Protein AF-A0AAV1SI35-F1 (afdb_monomer)

Organism: NCBI:txid77055

Radius of gyration: 28.52 Å; Cα contacts (8 Å, |Δi|>4): 70; chains: 1; bounding box: 76×46×74 Å

Mean predicted aligned error: 16.21 Å

Sequence (240 aa):
MEIGKISWDVDEATEKIMEVLDTSGDGKIDEKEFAKGIVTWLTNTSENGTPRSQDDIYRRTWEEADKLLKDDKRNLVDKSSWAWFKAVMSMVLGVIMLSVLAEPLIHSVQNFSKEARIPSFFVSFVLVPLATNARAATSAITTACRKKSRTTSLTFSEIYGGVFMNNVLGFSVLLFLIYARGLTWEFSAEVLVVLIACAIMCLAVSFRSSFPLWTSFMAYLLYPLSLFLVYIFNDVLNYV

Solvent-accessible surface area (backbone atoms only — not comparable to full-atom values): 13771 Å² total; per-residue (Å²): 138,82,78,80,77,80,72,75,55,63,66,64,54,50,52,54,51,45,66,66,31,27,82,87,70,78,88,56,69,50,75,65,37,46,52,49,37,53,49,52,51,52,51,61,52,46,79,77,42,69,86,74,49,70,67,59,55,50,51,49,54,50,52,56,47,51,50,50,54,47,54,62,42,59,79,67,55,66,91,43,73,64,53,54,52,52,50,52,53,52,49,54,51,50,50,53,50,48,63,69,45,46,62,61,48,54,52,50,48,52,52,48,20,62,75,70,71,42,62,55,64,53,46,60,68,48,52,46,54,48,64,73,41,43,63,60,50,52,51,45,51,59,56,47,71,68,72,45,73,74,55,41,56,50,48,49,51,52,52,53,49,50,54,49,51,51,52,52,52,51,51,52,53,49,52,50,48,32,64,77,69,69,54,86,83,64,56,56,51,57,52,49,46,51,49,51,53,51,50,54,52,49,53,58,47,73,80,41,98,69,86,59,76,68,58,53,55,56,56,60,51,48,53,62,49,41,55,51,47,43,51,47,41,55,74,74,63,69,56,90

Structure (mmCIF, N/CA/C/O backbone):
data_AF-A0AAV1SI35-F1
#
_entry.id   AF-A0AAV1SI35-F1
#
loop_
_atom_site.group_PDB
_atom_site.id
_atom_site.type_symbol
_atom_site.label_atom_id
_atom_site.label_alt_id
_atom_site.label_comp_id
_atom_site.label_asym_id
_atom_site.label_entity_id
_atom_site.label_seq_id
_atom_site.pdbx_PDB_ins_code
_atom_site.Cartn_x
_atom_site.Cartn_y
_atom_site.Cartn_z
_atom_site.occupancy
_atom_site.B_iso_or_equiv
_atom_site.auth_seq_id
_atom_site.auth_comp_id
_atom_site.auth_asym_id
_atom_site.auth_atom_id
_atom_site.pdbx_PDB_model_num
ATOM 1 N N . MET A 1 1 ? 1.655 -13.831 -37.500 1.00 32.81 1 MET A N 1
ATOM 2 C CA . MET A 1 1 ? 2.458 -13.018 -36.562 1.00 32.81 1 MET A CA 1
ATOM 3 C C . MET A 1 1 ? 3.906 -13.406 -36.798 1.00 32.81 1 MET A C 1
ATOM 5 O O . MET A 1 1 ? 4.403 -14.328 -36.168 1.00 32.81 1 MET A O 1
ATOM 9 N N . GLU A 1 2 ? 4.522 -12.814 -37.819 1.00 29.67 2 GLU A N 1
ATOM 10 C CA . GLU A 1 2 ? 5.907 -13.109 -38.184 1.00 29.67 2 GLU A CA 1
ATOM 11 C C . GLU A 1 2 ? 6.821 -12.231 -37.340 1.00 29.67 2 GLU A C 1
ATOM 13 O O . GLU A 1 2 ? 6.776 -11.003 -37.396 1.00 29.67 2 GLU A O 1
ATOM 18 N N . ILE A 1 3 ? 7.597 -12.884 -36.483 1.00 36.94 3 ILE A N 1
ATOM 19 C CA . ILE A 1 3 ? 8.654 -12.251 -35.712 1.00 36.94 3 ILE A CA 1
ATOM 20 C C . ILE A 1 3 ? 9.741 -11.917 -36.731 1.00 36.94 3 ILE A C 1
ATOM 22 O O . ILE A 1 3 ? 10.333 -12.826 -37.313 1.00 36.94 3 ILE A O 1
ATOM 26 N N . GLY A 1 4 ? 9.937 -10.623 -36.993 1.00 36.59 4 GLY A N 1
ATOM 27 C CA . GLY A 1 4 ? 10.932 -10.127 -37.936 1.00 36.59 4 GLY A CA 1
ATOM 28 C C . GLY A 1 4 ? 12.296 -10.742 -37.647 1.00 36.59 4 GLY A C 1
ATOM 29 O O . GLY A 1 4 ? 12.910 -10.460 -36.617 1.00 36.59 4 GLY A O 1
ATOM 30 N N . LYS A 1 5 ? 12.756 -11.603 -38.559 1.00 37.47 5 LYS A N 1
ATOM 31 C CA . LYS A 1 5 ? 14.155 -12.005 -38.638 1.00 37.47 5 LYS A CA 1
ATOM 32 C C . LYS A 1 5 ? 14.947 -10.741 -38.945 1.00 37.47 5 LYS A C 1
ATOM 34 O O . LYS A 1 5 ? 14.938 -10.270 -40.076 1.00 37.47 5 LYS A O 1
ATOM 39 N N . ILE A 1 6 ? 15.608 -10.188 -37.936 1.00 44.50 6 ILE A N 1
ATOM 40 C CA . ILE A 1 6 ? 16.723 -9.272 -38.156 1.00 44.50 6 ILE A CA 1
ATOM 41 C C . ILE A 1 6 ? 17.837 -10.168 -38.701 1.00 44.50 6 ILE A C 1
ATOM 43 O O . ILE A 1 6 ? 18.551 -10.815 -37.934 1.00 44.50 6 ILE A O 1
ATOM 47 N N . SER A 1 7 ? 17.891 -10.327 -40.022 1.00 43.34 7 SER A N 1
ATOM 48 C CA . SER A 1 7 ? 19.055 -10.898 -40.684 1.00 43.34 7 SER A CA 1
ATOM 49 C C . SER A 1 7 ? 20.174 -9.886 -40.501 1.00 43.34 7 SER A C 1
ATOM 51 O O . SER A 1 7 ? 20.208 -8.874 -41.194 1.00 43.34 7 SER A O 1
ATOM 53 N N . TRP A 1 8 ? 21.032 -10.109 -39.507 1.00 51.81 8 TRP A N 1
ATOM 54 C CA . TRP A 1 8 ? 22.352 -9.498 -39.528 1.00 51.81 8 TRP A CA 1
ATOM 55 C C . TRP A 1 8 ? 22.983 -9.933 -40.840 1.00 51.81 8 TRP A C 1
ATOM 57 O O . TRP A 1 8 ? 23.129 -11.136 -41.068 1.00 51.81 8 TRP A O 1
ATOM 67 N N . ASP A 1 9 ? 23.222 -8.971 -41.723 1.00 70.12 9 ASP A N 1
ATOM 68 C CA . ASP A 1 9 ? 23.902 -9.238 -42.972 1.00 70.12 9 ASP A CA 1
ATOM 69 C C . ASP A 1 9 ? 25.323 -9.667 -42.607 1.00 70.12 9 ASP A C 1
ATOM 71 O O . ASP A 1 9 ? 26.117 -8.892 -42.065 1.00 70.12 9 ASP A O 1
ATOM 75 N N . VAL A 1 10 ? 25.576 -10.967 -42.753 1.00 68.25 10 VAL A N 1
ATOM 76 C CA . VAL A 1 10 ? 26.852 -11.577 -42.381 1.00 68.25 10 VAL A CA 1
ATOM 77 C C . VAL A 1 10 ? 27.958 -10.952 -43.217 1.00 68.25 10 VAL A C 1
ATOM 79 O O . VAL A 1 10 ? 29.046 -10.754 -42.685 1.00 68.25 10 VAL A O 1
ATOM 82 N N . ASP A 1 11 ? 27.641 -10.551 -44.450 1.00 72.94 11 ASP A N 1
ATOM 83 C CA . ASP A 1 11 ? 28.577 -9.935 -45.377 1.00 72.94 11 ASP A CA 1
ATOM 84 C C . ASP A 1 11 ? 28.970 -8.527 -44.892 1.00 72.94 11 ASP A C 1
ATOM 86 O O . ASP A 1 11 ? 30.161 -8.230 -44.787 1.00 72.94 11 ASP A O 1
ATOM 90 N N . GLU A 1 12 ? 28.005 -7.713 -44.439 1.00 72.88 12 GLU A N 1
ATOM 91 C CA . GLU A 1 12 ? 28.267 -6.387 -43.841 1.00 72.88 12 GLU A CA 1
ATOM 92 C C . GLU A 1 12 ? 29.086 -6.495 -42.541 1.00 72.88 12 GLU A C 1
ATOM 94 O O . GLU A 1 12 ? 29.964 -5.675 -42.255 1.00 72.88 12 GLU A O 1
ATOM 99 N N . ALA A 1 13 ? 28.808 -7.518 -41.728 1.00 70.19 13 ALA A N 1
ATOM 100 C CA . ALA A 1 13 ? 29.548 -7.761 -40.496 1.00 70.19 13 ALA A CA 1
ATOM 101 C C . ALA A 1 13 ? 30.988 -8.204 -40.783 1.00 70.19 13 ALA A C 1
ATOM 103 O O . ALA A 1 13 ? 31.914 -7.733 -40.119 1.00 70.19 13 ALA A O 1
ATOM 104 N N . THR A 1 14 ? 31.193 -9.075 -41.774 1.00 74.19 14 THR A N 1
ATOM 105 C CA . THR A 1 14 ? 32.535 -9.485 -42.193 1.00 74.19 14 THR A CA 1
ATOM 106 C C . THR A 1 14 ? 33.317 -8.338 -42.810 1.00 74.19 14 THR A C 1
ATOM 108 O O . THR A 1 14 ? 34.493 -8.207 -42.491 1.00 74.19 14 THR A O 1
ATOM 111 N N . GLU A 1 15 ? 32.681 -7.468 -43.596 1.00 75.75 15 GLU A N 1
ATOM 112 C CA . GLU A 1 15 ? 33.333 -6.307 -44.209 1.00 75.75 15 GLU A CA 1
ATOM 113 C C . GLU A 1 15 ? 33.835 -5.327 -43.144 1.00 75.75 15 GLU A C 1
ATOM 115 O O . GLU A 1 15 ? 35.006 -4.956 -43.150 1.00 75.75 15 GLU A O 1
ATOM 120 N N . LYS A 1 16 ? 33.008 -5.008 -42.140 1.00 73.56 16 LYS A N 1
ATOM 121 C CA . LYS A 1 16 ? 33.418 -4.140 -41.021 1.00 73.56 16 LYS A CA 1
ATOM 122 C C . LYS A 1 16 ? 34.511 -4.747 -40.152 1.00 73.56 16 LYS A C 1
ATOM 124 O O . LYS A 1 16 ? 35.369 -4.029 -39.649 1.00 73.56 16 LYS A O 1
ATOM 129 N N . ILE A 1 17 ? 34.468 -6.058 -39.919 1.00 75.56 17 ILE A N 1
ATOM 130 C CA . ILE A 1 17 ? 35.508 -6.743 -39.141 1.00 75.56 17 ILE A CA 1
ATOM 131 C C . ILE A 1 17 ? 36.825 -6.749 -39.922 1.00 75.56 17 ILE A C 1
ATOM 133 O O . ILE A 1 17 ? 37.878 -6.527 -39.328 1.00 75.56 17 ILE A O 1
ATOM 137 N N . MET A 1 18 ? 36.760 -6.964 -41.236 1.00 77.19 18 MET A N 1
ATOM 138 C CA . MET A 1 18 ? 37.919 -6.927 -42.121 1.00 77.19 18 MET A CA 1
ATOM 139 C C . MET A 1 18 ? 38.528 -5.523 -42.157 1.00 77.19 18 MET A C 1
ATOM 141 O O . MET A 1 18 ? 39.714 -5.393 -41.898 1.00 77.19 18 MET A O 1
ATOM 145 N N . GLU A 1 19 ? 37.721 -4.474 -42.331 1.00 76.12 19 GLU A N 1
ATOM 146 C CA . GLU A 1 19 ? 38.176 -3.074 -42.343 1.00 76.12 19 GLU A CA 1
ATOM 147 C C . GLU A 1 19 ? 38.889 -2.658 -41.042 1.00 76.12 19 GLU A C 1
ATOM 149 O O . GLU A 1 19 ? 39.819 -1.854 -41.058 1.00 76.12 19 GLU A O 1
ATOM 154 N N . VAL A 1 20 ? 38.468 -3.205 -39.897 1.00 69.56 20 VAL A N 1
ATOM 155 C CA . VAL A 1 20 ? 39.033 -2.853 -38.585 1.00 69.56 20 VAL A CA 1
ATOM 156 C C . VAL A 1 20 ? 40.291 -3.659 -38.244 1.00 69.56 20 VAL A C 1
ATOM 158 O O . VAL A 1 20 ? 41.156 -3.156 -37.525 1.00 69.56 20 VAL A O 1
ATOM 161 N N . LEU A 1 21 ? 40.389 -4.910 -38.701 1.00 75.94 21 LEU A N 1
ATOM 162 C CA . LEU A 1 21 ? 41.491 -5.810 -38.347 1.00 75.94 21 LEU A CA 1
ATOM 163 C C . LEU A 1 21 ? 42.612 -5.827 -39.394 1.00 75.94 21 LEU A C 1
ATOM 165 O O . LEU A 1 21 ? 43.773 -5.927 -39.004 1.00 75.94 21 LEU A O 1
ATOM 169 N N . ASP A 1 22 ? 42.289 -5.685 -40.679 1.00 79.38 22 ASP A N 1
ATOM 170 C CA . ASP A 1 22 ? 43.256 -5.635 -41.780 1.00 79.38 22 ASP A CA 1
ATOM 171 C C . ASP A 1 22 ? 43.828 -4.214 -41.913 1.00 79.38 22 ASP A C 1
ATOM 173 O O . ASP A 1 22 ? 43.364 -3.372 -42.681 1.00 79.38 22 ASP A O 1
ATOM 177 N N . THR A 1 23 ? 44.833 -3.917 -41.087 1.00 73.06 23 THR A N 1
ATOM 178 C CA . THR A 1 23 ? 45.495 -2.603 -41.087 1.00 73.06 23 THR A CA 1
ATOM 179 C C . THR A 1 23 ? 46.483 -2.466 -42.250 1.00 73.06 23 THR A C 1
ATOM 181 O O . THR A 1 23 ? 46.824 -1.344 -42.634 1.00 73.06 23 THR A O 1
ATOM 184 N N . SER A 1 24 ? 46.982 -3.581 -42.789 1.00 75.75 24 SER A N 1
ATOM 185 C CA . SER A 1 24 ? 47.906 -3.600 -43.924 1.00 75.75 24 SER A CA 1
ATOM 186 C C . SER A 1 24 ? 47.207 -3.458 -45.281 1.00 75.75 24 SER A C 1
ATOM 188 O O . SER A 1 24 ? 47.846 -3.013 -46.239 1.00 75.75 24 SER A O 1
ATOM 190 N N . GLY A 1 25 ? 45.904 -3.747 -45.346 1.00 75.25 25 GLY A N 1
ATOM 191 C CA . GLY A 1 25 ? 45.072 -3.663 -46.543 1.00 75.25 25 GLY A CA 1
ATOM 192 C C . GLY A 1 25 ? 45.359 -4.780 -47.546 1.00 75.25 25 GLY A C 1
ATOM 193 O O . GLY A 1 25 ? 45.192 -4.573 -48.751 1.00 75.25 25 GLY A O 1
ATOM 194 N N . ASP A 1 26 ? 45.856 -5.928 -47.079 1.00 79.69 26 ASP A N 1
ATOM 195 C CA . ASP A 1 26 ? 46.258 -7.054 -47.927 1.00 79.69 26 ASP A CA 1
ATOM 196 C C . ASP A 1 26 ? 45.139 -8.096 -48.141 1.00 79.69 26 ASP A C 1
ATOM 198 O O . ASP A 1 26 ? 45.315 -9.080 -48.873 1.00 79.69 26 ASP A O 1
ATOM 202 N N . GLY A 1 27 ? 43.961 -7.848 -47.563 1.00 75.44 27 GLY A N 1
ATOM 203 C CA . GLY A 1 27 ? 42.781 -8.701 -47.632 1.00 75.44 27 GLY A CA 1
ATOM 204 C C . GLY A 1 27 ? 42.886 -9.948 -46.755 1.00 75.44 27 GLY A C 1
ATOM 205 O O . GLY A 1 27 ? 42.115 -10.895 -46.947 1.00 75.44 27 GLY A O 1
ATOM 206 N N . LYS A 1 28 ? 43.854 -10.003 -45.836 1.00 80.25 28 LYS A N 1
ATOM 207 C CA . LYS A 1 28 ? 44.057 -11.079 -44.865 1.00 80.25 28 LYS A CA 1
ATOM 208 C C . LYS A 1 28 ? 44.273 -10.470 -43.482 1.00 80.25 28 LYS A C 1
ATOM 210 O O . LYS A 1 28 ? 44.519 -9.289 -43.328 1.00 80.25 28 LYS A O 1
ATOM 215 N N . ILE A 1 29 ? 44.099 -11.295 -42.452 1.00 82.44 29 ILE A N 1
ATOM 216 C CA . ILE A 1 29 ? 44.368 -10.888 -41.071 1.00 82.44 29 ILE A CA 1
ATOM 217 C C . ILE A 1 29 ? 45.516 -11.756 -40.585 1.00 82.44 29 ILE A C 1
ATOM 219 O O . ILE A 1 29 ? 45.348 -12.969 -40.409 1.00 82.44 29 ILE A O 1
ATOM 223 N N . ASP A 1 30 ? 46.684 -11.153 -40.390 1.00 84.44 30 ASP A N 1
ATOM 224 C CA . ASP A 1 30 ? 47.825 -11.852 -39.813 1.00 84.44 30 ASP A CA 1
ATOM 225 C C . ASP A 1 30 ? 47.726 -11.949 -38.275 1.00 84.44 30 ASP A C 1
ATOM 227 O O . ASP A 1 30 ? 46.937 -11.270 -37.617 1.00 84.44 30 ASP A O 1
ATOM 231 N N . GLU A 1 31 ? 48.514 -12.836 -37.664 1.00 80.75 31 GLU A N 1
ATOM 232 C CA . GLU A 1 31 ? 48.476 -13.064 -36.210 1.00 80.75 31 GLU A CA 1
ATOM 233 C C . GLU A 1 31 ? 48.801 -11.796 -35.396 1.00 80.75 31 GLU A C 1
ATOM 235 O O . GLU A 1 31 ? 48.248 -11.577 -34.315 1.00 80.75 31 GLU A O 1
ATOM 240 N N . LYS A 1 32 ? 49.677 -10.931 -35.916 1.00 81.50 32 LYS A N 1
ATOM 241 C CA . LYS A 1 32 ? 50.077 -9.676 -35.273 1.00 81.50 32 LYS A CA 1
ATOM 242 C C . LYS A 1 32 ? 48.995 -8.615 -35.426 1.00 81.50 32 LYS A C 1
ATOM 244 O O . LYS A 1 32 ? 48.743 -7.892 -34.464 1.00 81.50 32 LYS A O 1
ATOM 249 N N . GLU A 1 33 ? 48.353 -8.528 -36.584 1.00 80.56 33 GLU A N 1
ATOM 250 C CA . GLU A 1 33 ? 47.191 -7.674 -36.835 1.00 80.56 33 GLU A CA 1
ATOM 251 C C . GLU A 1 33 ? 46.009 -8.075 -35.961 1.00 80.56 33 GLU A C 1
ATOM 253 O O . GLU A 1 33 ? 45.426 -7.223 -35.293 1.00 80.56 33 GLU A O 1
ATOM 258 N N . PHE A 1 34 ? 45.728 -9.374 -35.853 1.00 81.75 34 PHE A N 1
ATOM 259 C CA . PHE A 1 34 ? 44.694 -9.896 -34.968 1.00 81.75 34 PHE A CA 1
ATOM 260 C C . PHE A 1 34 ? 44.977 -9.554 -33.500 1.00 81.75 34 PHE A C 1
ATOM 262 O O . PHE A 1 34 ? 44.122 -8.994 -32.810 1.00 81.75 34 PHE A O 1
ATOM 269 N N . ALA A 1 35 ? 46.190 -9.841 -33.016 1.00 80.31 35 ALA A N 1
ATOM 270 C CA . ALA A 1 35 ? 46.576 -9.554 -31.637 1.00 80.31 35 ALA A CA 1
ATOM 271 C C . ALA A 1 35 ? 46.517 -8.050 -31.335 1.00 80.31 35 ALA A C 1
ATOM 273 O O . ALA A 1 35 ? 45.983 -7.641 -30.303 1.00 80.31 35 ALA A O 1
ATOM 274 N N . LYS A 1 36 ? 47.014 -7.214 -32.251 1.00 81.06 36 LYS A N 1
ATOM 275 C CA . LYS A 1 36 ? 46.976 -5.755 -32.128 1.00 81.06 36 LYS A CA 1
ATOM 276 C C . LYS A 1 36 ? 45.543 -5.227 -32.159 1.00 81.06 36 LYS A C 1
ATOM 278 O O . LYS A 1 36 ? 45.197 -4.408 -31.315 1.00 81.06 36 LYS A O 1
ATOM 283 N N . GLY A 1 37 ? 44.709 -5.734 -33.063 1.00 76.81 37 GLY A N 1
ATOM 284 C CA . GLY A 1 37 ? 43.302 -5.371 -33.195 1.00 76.81 37 GLY A CA 1
ATOM 285 C C . GLY A 1 37 ? 42.512 -5.671 -31.926 1.00 76.81 37 GLY A C 1
ATOM 286 O O . GLY A 1 37 ? 41.846 -4.782 -31.401 1.00 76.81 37 GLY A O 1
ATOM 287 N N . ILE A 1 38 ? 42.660 -6.873 -31.358 1.00 78.12 38 ILE A N 1
ATOM 288 C CA . ILE A 1 38 ? 42.012 -7.253 -30.091 1.00 78.12 38 ILE A CA 1
ATOM 289 C C . ILE A 1 38 ? 42.518 -6.403 -28.920 1.00 78.12 38 ILE A C 1
ATOM 291 O O . ILE A 1 38 ? 41.712 -5.966 -28.098 1.00 78.12 38 ILE A O 1
ATOM 295 N N . VAL A 1 39 ? 43.824 -6.126 -28.843 1.00 78.75 39 VAL A N 1
ATOM 296 C CA . VAL A 1 39 ? 44.390 -5.259 -27.797 1.00 78.75 39 VAL A CA 1
ATOM 297 C C . VAL A 1 39 ? 43.830 -3.841 -27.910 1.00 78.75 39 VAL A C 1
ATOM 299 O O . VAL A 1 39 ? 43.334 -3.314 -26.920 1.00 78.75 39 VAL A O 1
ATOM 302 N N . THR A 1 40 ? 43.809 -3.248 -29.104 1.00 73.62 40 THR A N 1
ATOM 303 C CA . THR A 1 40 ? 43.216 -1.923 -29.343 1.00 73.62 40 THR A CA 1
ATOM 304 C C . THR A 1 40 ? 41.724 -1.900 -29.012 1.00 73.62 40 THR A C 1
ATOM 306 O O . THR A 1 40 ? 41.247 -0.947 -28.398 1.00 73.62 40 THR A O 1
ATOM 309 N N . TRP A 1 41 ? 40.980 -2.959 -29.337 1.00 72.44 41 TRP A N 1
ATOM 310 C CA . TRP A 1 41 ? 39.564 -3.067 -28.987 1.00 72.44 41 TRP A CA 1
ATOM 311 C C . TRP A 1 41 ? 39.340 -3.148 -27.475 1.00 72.44 41 TRP A C 1
ATOM 313 O O . TRP A 1 41 ? 38.481 -2.446 -26.941 1.00 72.44 41 TRP A O 1
ATOM 323 N N . LEU A 1 42 ? 40.136 -3.949 -26.764 1.00 68.94 42 LEU A N 1
ATOM 324 C CA . LEU A 1 42 ? 40.071 -4.067 -25.307 1.00 68.94 42 LEU A CA 1
ATOM 325 C C . LEU A 1 42 ? 40.463 -2.758 -24.613 1.00 68.94 42 LEU A C 1
ATOM 327 O O . LEU A 1 42 ? 39.787 -2.354 -23.668 1.00 68.94 42 LEU A O 1
ATOM 331 N N . THR A 1 43 ? 41.490 -2.057 -25.096 1.00 68.62 43 THR A N 1
ATOM 332 C CA . THR A 1 43 ? 41.916 -0.763 -24.542 1.00 68.62 43 THR A CA 1
ATOM 333 C C . THR A 1 43 ? 40.871 0.327 -24.785 1.00 68.62 43 THR A C 1
ATOM 335 O O . THR A 1 43 ? 40.490 1.010 -23.837 1.00 68.62 43 THR A O 1
ATOM 338 N N . ASN A 1 44 ? 40.298 0.416 -25.991 1.00 63.03 44 ASN A N 1
ATOM 339 C CA . ASN A 1 44 ? 39.222 1.368 -26.304 1.00 63.03 44 ASN A CA 1
ATOM 340 C C . ASN A 1 44 ? 37.921 1.068 -25.534 1.00 63.03 44 ASN A C 1
ATOM 342 O O . ASN A 1 44 ? 37.136 1.970 -25.234 1.00 63.03 44 ASN A O 1
ATOM 346 N N . THR A 1 45 ? 37.689 -0.199 -25.181 1.00 53.09 45 THR A N 1
ATOM 347 C CA . THR A 1 45 ? 36.565 -0.602 -24.321 1.00 53.09 45 THR A CA 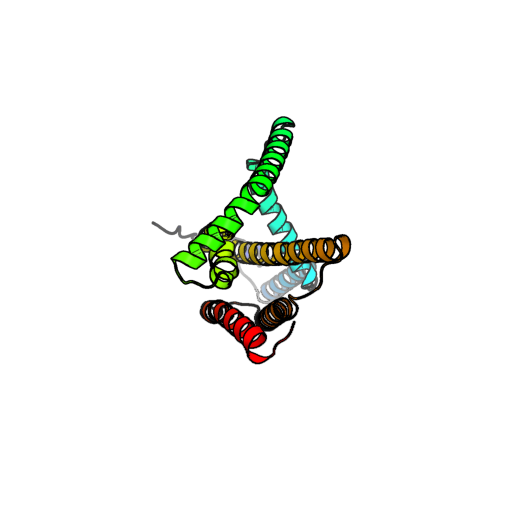1
ATOM 348 C C . THR A 1 45 ? 36.847 -0.281 -22.848 1.00 53.09 45 THR A C 1
ATOM 350 O O . THR A 1 45 ? 35.932 0.091 -22.113 1.00 53.09 45 THR A O 1
ATOM 353 N N . SER A 1 46 ? 38.113 -0.357 -22.423 1.00 50.16 46 SER A N 1
ATOM 354 C CA . SER A 1 46 ? 38.554 -0.046 -21.059 1.00 50.16 46 SER A CA 1
ATOM 355 C C . SER A 1 46 ? 38.624 1.459 -20.773 1.00 50.16 46 SER A C 1
ATOM 357 O O . SER A 1 46 ? 38.295 1.862 -19.660 1.00 50.16 46 SER A O 1
ATOM 359 N N . GLU A 1 47 ? 38.972 2.313 -21.742 1.00 48.03 47 GLU A N 1
ATOM 360 C CA . GLU A 1 47 ? 38.943 3.780 -21.567 1.00 48.03 47 GLU A CA 1
ATOM 361 C C . GLU A 1 47 ? 37.513 4.342 -21.449 1.00 48.03 47 GLU A C 1
ATOM 363 O O . GLU A 1 47 ? 37.309 5.405 -20.866 1.00 48.03 47 GLU A O 1
ATOM 368 N N . ASN A 1 48 ? 36.497 3.585 -21.883 1.00 46.97 48 ASN A N 1
ATOM 369 C CA . ASN A 1 48 ? 35.074 3.892 -21.665 1.00 46.97 48 ASN A CA 1
ATOM 370 C C . ASN A 1 48 ? 34.440 3.132 -20.480 1.00 46.97 48 ASN A C 1
ATOM 372 O O . ASN A 1 48 ? 33.217 3.182 -20.267 1.00 46.97 48 ASN A O 1
ATOM 376 N N . GLY A 1 49 ? 35.258 2.433 -19.694 1.00 44.88 49 GLY A N 1
ATOM 377 C CA . GLY A 1 49 ? 34.829 1.573 -18.604 1.00 44.88 49 GLY A CA 1
ATOM 378 C C . GLY A 1 49 ? 35.658 1.792 -17.350 1.00 44.88 49 GLY A C 1
ATOM 379 O O . GLY A 1 49 ? 36.445 0.931 -16.970 1.00 44.88 49 GLY A O 1
ATOM 380 N N . THR A 1 50 ? 35.413 2.894 -16.635 1.00 42.56 50 THR A N 1
ATOM 381 C CA . THR A 1 50 ? 35.629 2.877 -15.182 1.00 42.56 50 THR A CA 1
ATOM 382 C C . THR A 1 50 ? 34.910 1.649 -14.605 1.00 42.56 50 THR A C 1
ATOM 384 O O . THR A 1 50 ? 33.830 1.308 -15.105 1.00 42.56 50 THR A O 1
ATOM 387 N N . PRO A 1 51 ? 35.461 0.951 -13.591 1.00 44.81 51 PRO A N 1
ATOM 388 C CA . PRO A 1 51 ? 34.737 -0.121 -12.920 1.00 44.81 51 PRO A CA 1
ATOM 389 C C . PRO A 1 51 ? 33.470 0.508 -12.341 1.00 44.81 51 PRO A C 1
ATOM 391 O O . PRO A 1 51 ? 33.525 1.258 -11.369 1.00 44.81 51 PRO A O 1
ATOM 394 N N . ARG A 1 52 ? 32.344 0.324 -13.040 1.00 49.75 52 ARG A N 1
ATOM 395 C CA . ARG A 1 52 ? 31.111 1.060 -12.762 1.00 49.75 52 ARG A CA 1
ATOM 396 C C . ARG A 1 52 ? 30.645 0.652 -11.380 1.00 49.75 52 ARG A C 1
ATOM 398 O O . ARG A 1 52 ? 30.215 -0.484 -11.188 1.00 49.75 52 ARG A O 1
ATOM 405 N N . SER A 1 53 ? 30.754 1.581 -10.432 1.00 53.47 53 SER A N 1
ATOM 406 C CA . SER A 1 53 ? 30.179 1.402 -9.108 1.00 53.47 53 SER A CA 1
ATOM 407 C C . SER A 1 53 ? 28.696 1.082 -9.274 1.00 53.47 53 SER A C 1
ATOM 409 O O . SER A 1 53 ? 28.020 1.645 -10.142 1.00 53.47 53 SER A O 1
ATOM 411 N N . GLN A 1 54 ? 28.186 0.180 -8.440 1.00 52.94 54 GLN A N 1
ATOM 412 C CA . GLN A 1 54 ? 26.768 -0.158 -8.375 1.00 52.94 54 GLN A CA 1
ATOM 413 C C . GLN A 1 54 ? 25.898 1.114 -8.301 1.00 52.94 54 GLN A C 1
ATOM 415 O O . GLN A 1 54 ? 24.852 1.181 -8.945 1.00 52.94 54 GLN A O 1
ATOM 420 N N . ASP A 1 55 ? 26.392 2.168 -7.647 1.00 49.09 55 ASP A N 1
ATOM 421 C CA . ASP A 1 55 ? 25.736 3.476 -7.551 1.00 49.09 55 ASP A CA 1
ATOM 422 C C . ASP A 1 55 ? 25.556 4.190 -8.898 1.00 49.09 55 ASP A C 1
ATOM 424 O O . ASP A 1 55 ? 24.528 4.830 -9.120 1.00 49.09 55 ASP A O 1
ATOM 428 N N . ASP A 1 56 ? 26.497 4.056 -9.837 1.00 54.97 56 ASP A N 1
ATOM 429 C CA . ASP A 1 56 ? 26.365 4.648 -11.175 1.00 54.97 56 ASP A CA 1
ATOM 430 C C . ASP A 1 56 ? 25.324 3.902 -12.019 1.00 54.97 56 ASP A C 1
ATOM 432 O O . ASP A 1 56 ? 24.612 4.514 -12.822 1.00 54.97 56 ASP A O 1
ATOM 436 N N . ILE A 1 57 ? 25.193 2.587 -11.815 1.00 57.09 57 ILE A N 1
ATOM 437 C CA . ILE A 1 57 ? 24.166 1.761 -12.463 1.00 57.09 57 ILE A CA 1
ATOM 438 C C . ILE A 1 57 ? 22.786 2.116 -11.906 1.00 57.09 57 ILE A C 1
ATOM 440 O O . ILE A 1 57 ? 21.854 2.330 -12.685 1.00 57.09 57 ILE A O 1
ATOM 444 N N . TYR A 1 58 ? 22.647 2.249 -10.583 1.00 56.97 58 TYR A N 1
ATOM 445 C CA . TYR A 1 58 ? 21.404 2.709 -9.962 1.00 56.97 58 TYR A CA 1
ATOM 446 C C . TYR A 1 58 ? 21.043 4.122 -10.426 1.00 56.97 58 TYR A C 1
ATOM 448 O O . TYR A 1 58 ? 19.917 4.326 -10.876 1.00 56.97 58 TYR A O 1
ATOM 456 N N . ARG A 1 59 ? 21.983 5.076 -10.403 1.00 58.72 59 ARG A N 1
ATOM 457 C CA . ARG A 1 59 ? 21.734 6.466 -10.818 1.00 58.72 59 ARG A CA 1
ATOM 458 C C . ARG A 1 59 ? 21.233 6.548 -12.256 1.00 58.72 59 ARG A C 1
ATOM 460 O O . ARG A 1 59 ? 20.201 7.168 -12.495 1.00 58.72 59 ARG A O 1
ATOM 467 N N . ARG A 1 60 ? 21.879 5.848 -13.195 1.00 60.81 60 ARG A N 1
ATOM 468 C CA . ARG A 1 60 ? 21.407 5.797 -14.587 1.00 60.81 60 ARG A CA 1
ATOM 469 C C . ARG A 1 60 ? 20.055 5.120 -14.718 1.00 60.81 60 ARG A C 1
ATOM 471 O O . ARG A 1 60 ? 19.216 5.624 -15.448 1.00 60.81 60 ARG A O 1
ATOM 478 N N . THR A 1 61 ? 19.820 4.021 -14.002 1.00 59.38 61 THR A N 1
ATOM 479 C CA . THR A 1 61 ? 18.529 3.313 -14.034 1.00 59.38 61 THR A CA 1
ATOM 480 C C . THR A 1 61 ? 17.392 4.211 -13.539 1.00 59.38 61 THR A C 1
ATOM 482 O O . THR A 1 61 ? 16.319 4.223 -14.141 1.00 59.38 61 THR A O 1
ATOM 485 N N . TRP A 1 62 ? 17.637 5.011 -12.498 1.00 62.03 62 TRP A N 1
ATOM 486 C CA . TRP A 1 62 ? 16.697 6.004 -11.977 1.00 62.03 62 TRP A CA 1
ATOM 487 C C . TRP A 1 62 ? 16.496 7.193 -12.923 1.00 62.03 62 TRP A C 1
ATOM 489 O O . TRP A 1 62 ? 15.358 7.595 -13.148 1.00 62.03 62 TRP A O 1
ATOM 499 N N . GLU A 1 63 ? 17.556 7.724 -13.536 1.00 66.56 63 GLU A N 1
ATOM 500 C CA . GLU A 1 63 ? 17.460 8.790 -14.548 1.00 66.56 63 GLU A CA 1
ATOM 501 C C . GLU A 1 63 ? 16.682 8.328 -15.787 1.00 66.56 63 GLU A C 1
ATOM 503 O O . GLU A 1 63 ? 15.851 9.047 -16.337 1.00 66.56 63 GLU A O 1
ATOM 508 N N . GLU A 1 64 ? 16.915 7.093 -16.215 1.00 65.38 64 GLU A N 1
ATOM 509 C CA . GLU A 1 64 ? 16.252 6.456 -17.343 1.00 65.38 64 GLU A CA 1
ATOM 510 C C . GLU A 1 64 ? 14.787 6.099 -17.060 1.00 65.38 64 GLU A C 1
ATOM 512 O O . GLU A 1 64 ? 13.957 6.130 -17.973 1.00 65.38 64 GLU A O 1
ATOM 517 N N . ALA A 1 65 ? 14.465 5.755 -15.815 1.00 63.75 65 ALA A N 1
ATOM 518 C CA . ALA A 1 65 ? 13.107 5.587 -15.315 1.00 63.75 65 ALA A CA 1
ATOM 519 C C . ALA A 1 65 ? 12.352 6.921 -15.273 1.00 63.75 65 ALA A C 1
ATOM 521 O O . ALA A 1 65 ? 11.249 7.032 -15.807 1.00 63.75 65 ALA A O 1
ATOM 522 N N . ASP A 1 66 ? 12.977 7.949 -14.700 1.00 63.25 66 ASP A N 1
ATOM 523 C CA . ASP A 1 66 ? 12.430 9.299 -14.599 1.00 63.25 66 ASP A CA 1
ATOM 524 C C . ASP A 1 66 ? 12.203 9.913 -15.987 1.00 63.25 66 ASP A C 1
ATOM 526 O O . ASP A 1 66 ? 11.174 10.537 -16.238 1.00 63.25 66 ASP A O 1
ATOM 530 N N . LYS A 1 67 ? 13.100 9.661 -16.947 1.00 69.81 67 LYS A N 1
ATOM 531 C CA . LYS A 1 67 ? 12.941 10.123 -18.332 1.00 69.81 67 LYS A CA 1
ATOM 532 C C . LYS A 1 67 ? 11.753 9.463 -19.037 1.00 69.81 67 LYS A C 1
ATOM 534 O O . LYS A 1 67 ? 11.015 10.164 -19.724 1.00 69.81 67 LYS A O 1
ATOM 539 N N . LEU A 1 68 ? 11.524 8.162 -18.829 1.00 63.47 68 LEU A N 1
ATOM 540 C CA . LEU A 1 68 ? 10.351 7.461 -19.369 1.00 63.47 68 LEU A CA 1
ATOM 541 C C . LEU A 1 68 ? 9.046 7.944 -18.725 1.00 63.47 68 LEU A C 1
ATOM 543 O O . LEU A 1 68 ? 8.079 8.195 -19.437 1.00 63.47 68 LEU A O 1
ATOM 547 N N . LEU A 1 69 ? 9.031 8.140 -17.404 1.00 58.44 69 LEU A N 1
ATOM 548 C CA . LEU A 1 69 ? 7.881 8.709 -16.695 1.00 58.44 69 LEU A CA 1
ATOM 549 C C . LEU A 1 69 ? 7.585 10.139 -17.154 1.00 58.44 69 LEU A C 1
ATOM 551 O O . LEU A 1 69 ? 6.423 10.520 -17.289 1.00 58.44 69 LEU A O 1
ATOM 555 N N . LYS A 1 70 ? 8.626 10.936 -17.406 1.00 59.00 70 LYS A N 1
ATOM 556 C CA . LYS A 1 70 ? 8.498 12.300 -17.922 1.00 59.00 70 LYS A CA 1
ATOM 557 C C . LYS A 1 70 ? 8.041 12.338 -19.370 1.00 59.00 70 LYS A C 1
ATOM 559 O O . LYS A 1 70 ? 7.337 13.279 -19.701 1.00 59.00 70 LYS A O 1
ATOM 564 N N . ASP A 1 71 ? 8.416 11.396 -20.228 1.00 57.66 71 ASP A N 1
ATOM 565 C CA . ASP A 1 71 ? 7.907 11.342 -21.607 1.00 57.66 71 ASP A CA 1
ATOM 566 C C . ASP A 1 71 ? 6.452 10.870 -21.658 1.00 57.66 71 ASP A C 1
ATOM 568 O O . ASP A 1 71 ? 5.643 11.473 -22.362 1.00 57.66 71 ASP A O 1
ATOM 572 N N . ASP A 1 72 ? 6.079 9.880 -20.845 1.00 56.69 72 ASP A N 1
ATOM 573 C CA . ASP A 1 72 ? 4.689 9.424 -20.737 1.00 56.69 72 ASP A CA 1
ATOM 574 C C . ASP A 1 72 ? 3.790 10.528 -20.141 1.00 56.69 72 ASP A C 1
ATOM 576 O O . ASP A 1 72 ? 2.723 10.834 -20.672 1.00 56.69 72 ASP A O 1
ATOM 580 N N . LYS A 1 73 ? 4.268 11.250 -19.111 1.00 53.59 73 LYS A N 1
ATOM 581 C CA . LYS A 1 73 ? 3.557 12.410 -18.541 1.00 53.59 73 LYS A CA 1
ATOM 582 C C . LYS A 1 73 ? 3.593 13.662 -19.417 1.00 53.59 73 LYS A C 1
ATOM 584 O O . LYS A 1 73 ? 2.613 14.399 -19.406 1.00 53.59 73 LYS A O 1
ATOM 589 N N . ARG A 1 74 ? 4.662 13.952 -20.170 1.00 51.66 74 ARG A N 1
ATOM 590 C CA . ARG A 1 74 ? 4.733 15.151 -21.038 1.00 51.66 74 ARG A CA 1
ATOM 591 C C . ARG A 1 74 ? 3.742 15.101 -22.195 1.00 51.66 74 ARG A C 1
ATOM 593 O O . ARG A 1 74 ? 3.286 16.155 -22.617 1.00 51.66 74 ARG A O 1
ATOM 600 N N . ASN A 1 75 ? 3.365 13.906 -22.643 1.00 53.16 75 ASN A N 1
ATOM 601 C CA . ASN A 1 75 ? 2.303 13.726 -23.632 1.00 53.16 75 ASN A CA 1
ATOM 602 C C . ASN A 1 75 ? 0.881 13.859 -23.039 1.00 53.16 75 ASN A C 1
ATOM 604 O O . ASN A 1 75 ? -0.079 13.963 -23.796 1.00 53.16 75 ASN A O 1
ATOM 608 N N . LEU A 1 76 ? 0.735 13.879 -21.705 1.00 54.59 76 LEU A N 1
ATOM 609 C CA . LEU A 1 76 ? -0.555 13.936 -20.994 1.00 54.59 76 LEU A CA 1
ATOM 610 C C . LEU A 1 76 ? -0.785 15.233 -20.201 1.00 54.59 76 LEU A C 1
ATOM 612 O O . LEU A 1 76 ? -1.931 15.590 -19.925 1.00 54.59 76 LEU A O 1
ATOM 616 N N . VAL A 1 77 ? 0.275 15.933 -19.796 1.00 56.34 77 VAL A N 1
ATOM 617 C CA . VAL A 1 77 ? 0.178 17.151 -18.984 1.00 56.34 77 VAL A CA 1
ATOM 618 C C . VAL A 1 77 ? 0.147 18.363 -19.902 1.00 56.34 77 VAL A C 1
ATOM 620 O O . VAL A 1 77 ? 1.180 18.902 -20.296 1.00 56.34 77 VAL A O 1
ATOM 623 N N . ASP A 1 78 ? -1.067 18.808 -20.211 1.00 58.66 78 ASP A N 1
ATOM 624 C CA . ASP A 1 78 ? -1.297 20.121 -20.795 1.00 58.66 78 ASP A CA 1
ATOM 625 C C . ASP A 1 78 ? -0.747 21.184 -19.827 1.00 58.66 78 ASP A C 1
ATOM 627 O O . ASP A 1 78 ? -1.230 21.331 -18.700 1.00 58.66 78 ASP A O 1
ATOM 631 N N . LYS A 1 79 ? 0.301 21.915 -20.231 1.00 65.12 79 LYS A N 1
ATOM 632 C CA . LYS A 1 79 ? 0.973 22.95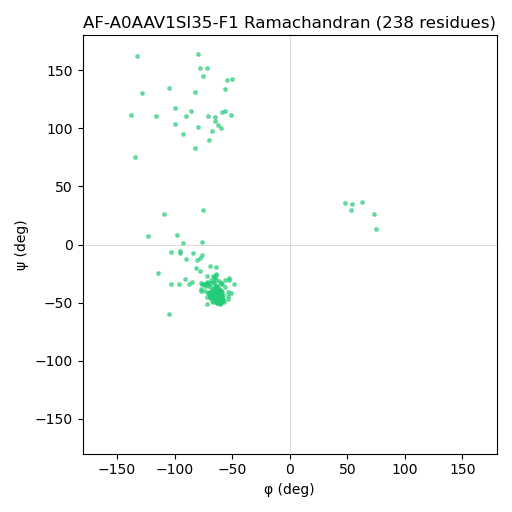1 -19.416 1.00 65.12 79 LYS A CA 1
ATOM 633 C C . LYS A 1 79 ? 0.135 24.239 -19.333 1.00 65.12 79 LYS A C 1
ATOM 635 O O . LYS A 1 79 ? 0.663 25.344 -19.226 1.00 65.12 79 LYS A O 1
ATOM 640 N N . SER A 1 80 ? -1.181 24.090 -19.411 1.00 78.75 80 SER A N 1
ATOM 641 C CA . SER A 1 80 ? -2.166 25.147 -19.301 1.00 78.75 80 SER A CA 1
ATOM 642 C C . SER A 1 80 ? -2.433 25.450 -17.828 1.00 78.75 80 SER A C 1
ATOM 644 O O . SER A 1 80 ? -2.706 24.551 -17.031 1.00 78.75 80 SER A O 1
ATOM 646 N N . SER A 1 81 ? -2.403 26.734 -17.459 1.00 80.25 81 SER A N 1
ATOM 647 C CA . SER A 1 81 ? -2.770 27.203 -16.109 1.00 80.25 81 SER A CA 1
ATOM 648 C C . SER A 1 81 ? -4.160 26.694 -15.684 1.00 80.25 81 SER A C 1
ATOM 650 O O . SER A 1 81 ? -4.406 26.380 -14.518 1.00 80.25 81 SER A O 1
ATOM 652 N N . TRP A 1 82 ? -5.052 26.495 -16.660 1.00 85.50 82 TRP A N 1
ATOM 653 C CA . TRP A 1 82 ? -6.376 25.925 -16.445 1.00 85.50 82 TRP A CA 1
ATOM 654 C C . TRP A 1 82 ? -6.345 24.443 -16.045 1.00 85.50 82 TRP A C 1
ATOM 656 O O . TRP A 1 82 ? -7.123 24.027 -15.188 1.00 85.50 82 TRP A O 1
ATOM 666 N N . ALA A 1 83 ? -5.426 23.649 -16.603 1.00 87.00 83 ALA A N 1
ATOM 667 C CA . ALA A 1 83 ? -5.264 22.243 -16.237 1.00 87.00 83 ALA A CA 1
ATOM 668 C C . ALA A 1 83 ? -4.774 22.095 -14.788 1.00 87.00 83 ALA A C 1
ATOM 670 O O . ALA A 1 83 ? -5.282 21.252 -14.047 1.00 87.00 83 ALA A O 1
ATOM 671 N N . TRP A 1 84 ? -3.854 22.964 -14.355 1.00 88.75 84 TRP A N 1
ATOM 672 C CA . TRP A 1 84 ? -3.395 23.005 -12.965 1.00 88.75 84 TRP A CA 1
ATOM 673 C C . TRP A 1 84 ? -4.524 23.396 -12.006 1.00 88.75 84 TRP A C 1
ATOM 675 O O . TRP A 1 84 ? -4.774 22.691 -11.029 1.00 88.75 84 TRP A O 1
ATOM 685 N N . PHE A 1 85 ? -5.273 24.456 -12.323 1.00 91.12 85 PHE A N 1
ATOM 686 C CA . PHE A 1 85 ? -6.424 24.868 -11.519 1.00 91.12 85 PHE A CA 1
ATOM 687 C C . PHE A 1 85 ? -7.491 23.765 -11.434 1.00 91.12 85 PHE A C 1
ATOM 689 O O . PHE A 1 85 ? -7.982 23.448 -10.350 1.00 91.12 85 PHE A O 1
ATOM 696 N N . LYS A 1 86 ? -7.803 23.110 -12.558 1.00 91.50 86 LYS A N 1
ATOM 697 C CA . LYS A 1 86 ? -8.729 21.972 -12.608 1.00 91.50 86 LYS A CA 1
ATOM 698 C C . LYS A 1 86 ? -8.254 20.808 -11.737 1.00 91.50 86 LYS A C 1
ATOM 700 O O . LYS A 1 86 ? -9.079 20.188 -11.063 1.00 91.50 86 LYS A O 1
ATOM 705 N N . ALA A 1 87 ? -6.954 20.514 -11.728 1.00 92.50 87 ALA A N 1
ATOM 706 C CA . ALA A 1 87 ? -6.381 19.468 -10.886 1.00 92.50 87 ALA A CA 1
ATOM 707 C C . ALA A 1 87 ? -6.530 19.801 -9.396 1.00 92.50 87 ALA A C 1
ATOM 709 O O . ALA A 1 87 ? -7.014 18.963 -8.637 1.00 92.50 87 ALA A O 1
ATOM 710 N N . VAL A 1 88 ? -6.206 21.034 -8.994 1.00 93.69 88 VAL A N 1
ATOM 711 C CA . VAL A 1 88 ? -6.374 21.504 -7.609 1.00 93.69 88 VAL A CA 1
ATOM 712 C C . VAL A 1 88 ? -7.839 21.415 -7.179 1.00 93.69 88 VAL A C 1
ATOM 714 O O . VAL A 1 88 ? -8.133 20.833 -6.137 1.00 93.69 88 VAL A O 1
ATOM 717 N N . MET A 1 89 ? -8.770 21.898 -8.005 1.00 94.56 89 MET A N 1
ATOM 718 C CA . MET A 1 89 ? -10.207 21.820 -7.716 1.00 94.56 89 MET A CA 1
ATOM 719 C C . MET A 1 89 ? -10.704 20.379 -7.595 1.00 94.56 89 MET A C 1
ATOM 721 O O . MET A 1 89 ? -11.470 20.066 -6.686 1.00 94.56 89 MET A O 1
ATOM 725 N N . SER A 1 90 ? -10.239 19.487 -8.473 1.00 93.50 90 SER A N 1
ATOM 726 C CA . SER A 1 90 ? -10.582 18.061 -8.409 1.00 93.50 90 SER A CA 1
ATOM 727 C C . SER A 1 90 ? -10.048 17.412 -7.129 1.00 93.50 90 SER A C 1
ATOM 729 O O . SER A 1 90 ? -10.729 16.578 -6.537 1.00 93.50 90 SER A O 1
ATOM 731 N N . MET A 1 91 ? -8.861 17.821 -6.665 1.00 95.50 91 MET A N 1
ATOM 732 C CA . MET A 1 91 ? -8.289 17.348 -5.404 1.00 95.50 91 MET A CA 1
ATOM 733 C C . MET A 1 91 ? -9.096 17.818 -4.194 1.00 95.50 91 MET A C 1
ATOM 735 O O . MET A 1 91 ? -9.462 16.996 -3.359 1.00 95.50 91 MET A O 1
ATOM 739 N N . VAL A 1 92 ? -9.417 19.113 -4.120 1.00 96.31 92 VAL A N 1
ATOM 740 C CA . VAL A 1 92 ? -10.217 19.686 -3.025 1.00 96.31 92 VAL A CA 1
ATOM 741 C C . VAL A 1 92 ? -11.590 19.023 -2.959 1.00 96.31 92 VAL A C 1
ATOM 743 O O . VAL A 1 92 ? -12.023 18.615 -1.884 1.00 96.31 92 VAL A O 1
ATOM 746 N N . LEU A 1 93 ? -12.245 18.841 -4.107 1.00 96.62 93 LEU A N 1
ATOM 747 C CA . LEU A 1 93 ? -13.529 18.149 -4.182 1.00 96.62 93 LEU A CA 1
ATOM 748 C C . LEU A 1 93 ? -13.420 16.697 -3.697 1.00 96.62 93 LEU A C 1
ATOM 750 O O . LEU A 1 93 ? -14.280 16.245 -2.946 1.00 96.62 93 LEU A O 1
ATOM 754 N N . GLY A 1 94 ? -12.348 15.989 -4.064 1.00 94.56 94 GLY A N 1
ATOM 755 C CA . GLY A 1 94 ? -12.071 14.641 -3.567 1.00 94.56 94 GLY A CA 1
ATOM 756 C C . GLY A 1 94 ? -11.890 14.587 -2.048 1.00 94.56 94 GLY A C 1
ATOM 757 O O . GLY A 1 94 ? -12.443 13.700 -1.404 1.00 94.56 94 GLY A O 1
ATOM 758 N N . VAL A 1 95 ? -11.177 15.554 -1.461 1.00 94.31 95 VAL A N 1
ATOM 759 C CA . VAL A 1 95 ? -10.996 15.651 -0.002 1.00 94.31 95 VAL A CA 1
ATOM 760 C C . VAL A 1 95 ? -12.329 15.907 0.695 1.00 94.31 95 VAL A C 1
ATOM 762 O O . VAL A 1 95 ? -12.667 15.177 1.620 1.00 94.31 95 VAL A O 1
ATOM 765 N N . ILE A 1 96 ? -13.119 16.877 0.224 1.00 96.25 96 ILE A N 1
ATOM 766 C CA . ILE A 1 96 ? -14.445 17.176 0.788 1.00 96.25 96 ILE A CA 1
ATOM 767 C C . ILE A 1 96 ? -15.347 15.942 0.712 1.00 96.25 96 ILE A C 1
ATOM 769 O O . ILE A 1 96 ? -15.996 15.585 1.694 1.00 96.25 96 ILE A O 1
ATOM 773 N N . MET A 1 97 ? -15.359 15.261 -0.435 1.00 95.50 97 MET A N 1
ATOM 774 C CA . MET A 1 97 ? -16.142 14.046 -0.631 1.00 95.50 97 MET A CA 1
ATOM 775 C C . MET A 1 97 ? -15.712 12.936 0.333 1.00 95.50 97 MET A C 1
ATOM 777 O O . MET A 1 97 ? -16.569 12.318 0.958 1.00 95.50 97 MET A O 1
ATOM 781 N N . LEU A 1 98 ? -14.406 12.708 0.503 1.00 91.94 98 LEU A N 1
ATOM 782 C CA . LEU A 1 98 ? -13.892 11.741 1.476 1.00 91.94 98 LEU A CA 1
ATOM 783 C C . LEU A 1 98 ? -14.287 12.113 2.907 1.00 91.94 98 LEU A C 1
ATOM 785 O O . LEU A 1 98 ? -14.721 11.238 3.646 1.00 91.94 98 LEU A O 1
ATOM 789 N N . SER A 1 9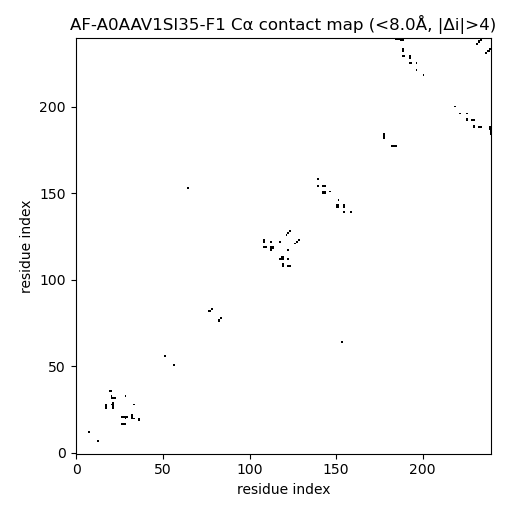9 ? -14.195 13.388 3.290 1.00 92.56 99 SER A N 1
ATOM 790 C CA . SER A 1 99 ? -14.577 13.846 4.630 1.00 92.56 99 SER A CA 1
ATOM 791 C C . SER A 1 99 ? -16.064 13.640 4.918 1.00 92.56 99 SER A C 1
ATOM 793 O O . SER A 1 99 ? -16.406 13.152 5.989 1.00 92.56 99 SER A O 1
ATOM 795 N N . VAL A 1 100 ? -16.946 13.958 3.964 1.00 95.44 100 VAL A N 1
ATOM 796 C CA . VAL A 1 100 ? -18.402 13.791 4.128 1.00 95.44 100 VAL A CA 1
ATOM 797 C C . VAL A 1 100 ? -18.809 12.315 4.123 1.00 95.44 100 VAL A C 1
ATOM 799 O O . VAL A 1 100 ? -19.730 11.927 4.837 1.00 95.44 100 VAL A O 1
ATOM 802 N N . LEU A 1 101 ? -18.137 11.477 3.329 1.00 94.19 101 LEU A N 1
ATOM 803 C CA . LEU A 1 101 ? -18.495 10.064 3.178 1.00 94.19 101 LEU A CA 1
ATOM 804 C C . LEU A 1 101 ? -17.794 9.128 4.171 1.00 94.19 101 LEU A C 1
ATOM 806 O O . LEU A 1 101 ? -18.220 7.980 4.293 1.00 94.19 101 LEU A O 1
ATOM 810 N N . ALA A 1 102 ? -16.764 9.584 4.889 1.00 91.06 102 ALA A N 1
ATOM 811 C CA . ALA A 1 102 ? -16.017 8.750 5.831 1.00 91.06 102 ALA A CA 1
ATOM 812 C C . ALA A 1 102 ? -16.906 8.181 6.951 1.00 91.06 102 ALA A C 1
ATOM 814 O O . ALA A 1 102 ? -16.914 6.970 7.165 1.00 91.06 102 ALA A O 1
ATOM 815 N N . GLU A 1 103 ? -17.692 9.020 7.630 1.00 92.25 103 GLU A N 1
ATOM 816 C CA . GLU A 1 103 ? -18.600 8.584 8.704 1.00 92.25 103 GLU A CA 1
ATOM 817 C C . GLU A 1 103 ? -19.696 7.617 8.210 1.00 92.25 103 GLU A C 1
ATOM 819 O O . GLU A 1 103 ? -19.817 6.520 8.768 1.00 92.25 103 GLU A O 1
ATOM 824 N N . PRO A 1 104 ? -20.451 7.930 7.133 1.00 92.62 104 PRO A N 1
ATOM 825 C CA . PRO A 1 104 ? -21.410 6.990 6.553 1.00 92.62 104 PRO A CA 1
ATOM 826 C C . PRO A 1 104 ? -20.787 5.652 6.146 1.00 92.62 104 PRO A C 1
ATOM 828 O O . PRO A 1 104 ? -21.417 4.602 6.301 1.00 92.62 104 PRO A O 1
ATOM 831 N N . LEU A 1 105 ? -19.552 5.666 5.636 1.00 89.31 105 LEU A N 1
ATOM 832 C CA . LEU A 1 105 ? -18.834 4.453 5.258 1.00 89.31 105 LEU A CA 1
ATOM 833 C C . LEU A 1 105 ? -18.509 3.590 6.482 1.00 89.31 105 LEU A C 1
ATOM 835 O O . LEU A 1 105 ? -18.749 2.384 6.440 1.00 89.31 105 LEU A O 1
ATOM 839 N N . ILE A 1 106 ? -18.027 4.191 7.575 1.00 89.06 106 ILE A N 1
ATOM 840 C CA . ILE A 1 106 ? -17.751 3.479 8.834 1.00 89.06 106 ILE A CA 1
ATOM 841 C C . ILE A 1 106 ? -19.027 2.798 9.345 1.00 89.06 106 ILE A C 1
ATOM 843 O O . ILE A 1 106 ? -19.010 1.601 9.637 1.00 89.06 106 ILE A O 1
ATOM 847 N N . HIS A 1 107 ? -20.153 3.514 9.380 1.00 90.94 107 HIS A N 1
ATOM 848 C CA . HIS A 1 107 ? -21.431 2.938 9.806 1.00 90.94 107 HIS A CA 1
ATOM 849 C C . HIS A 1 107 ? -21.938 1.840 8.870 1.00 90.94 107 HIS A C 1
ATOM 851 O O . HIS A 1 107 ? -22.453 0.820 9.329 1.00 90.94 107 HIS A O 1
ATOM 857 N N . SER A 1 108 ? -21.754 2.005 7.561 1.00 89.69 108 SER A N 1
ATOM 858 C CA . SER A 1 108 ? -22.118 0.981 6.580 1.00 89.69 108 SER A CA 1
ATOM 859 C C . SER A 1 108 ? -21.305 -0.298 6.784 1.00 89.69 108 SER A C 1
ATOM 861 O O . SER A 1 108 ? -21.869 -1.390 6.770 1.00 89.69 108 SER A O 1
ATOM 863 N N . VAL A 1 109 ? -20.000 -0.175 7.049 1.00 87.88 109 VAL A N 1
ATOM 864 C CA . VAL A 1 109 ? -19.112 -1.304 7.367 1.00 87.88 109 VAL A CA 1
ATOM 865 C C . VAL A 1 109 ? -19.538 -2.005 8.656 1.00 87.88 109 VAL A C 1
ATOM 867 O O . VAL A 1 109 ? -19.593 -3.233 8.685 1.00 87.88 109 VAL A O 1
ATOM 870 N N . GLN A 1 110 ? -19.881 -1.254 9.704 1.00 89.25 110 GLN A N 1
ATOM 871 C CA . GLN A 1 110 ? -20.350 -1.817 10.974 1.00 89.25 110 GLN A CA 1
ATOM 872 C C . GLN A 1 110 ? -21.671 -2.579 10.815 1.00 89.25 110 GLN A C 1
ATOM 874 O O . GLN A 1 110 ? -21.799 -3.701 11.305 1.00 89.25 110 GLN A O 1
ATOM 879 N N . ASN A 1 111 ? -22.635 -2.002 10.096 1.00 90.50 111 ASN A N 1
ATOM 880 C CA . ASN A 1 111 ? -23.929 -2.636 9.849 1.00 90.50 111 ASN A CA 1
ATOM 881 C C . ASN A 1 111 ? -23.786 -3.881 8.966 1.00 90.50 111 ASN A C 1
ATOM 883 O O . ASN A 1 111 ? -24.362 -4.920 9.279 1.00 90.50 111 ASN A O 1
ATOM 887 N N . PHE A 1 112 ? -22.965 -3.811 7.915 1.00 88.06 112 PHE A N 1
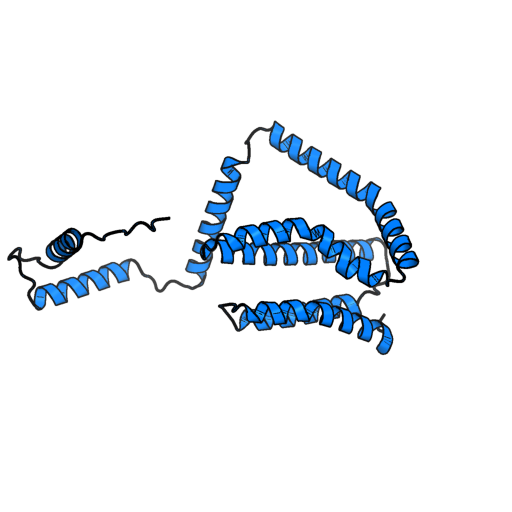ATOM 888 C CA . PHE A 1 112 ? -22.660 -4.962 7.067 1.00 88.06 112 PHE A CA 1
ATOM 889 C C . PHE A 1 112 ? -21.979 -6.090 7.852 1.00 88.06 112 PHE A C 1
ATOM 891 O O . PHE A 1 112 ? -22.398 -7.237 7.754 1.00 88.06 112 PHE A O 1
ATOM 898 N N . SER A 1 113 ? -20.970 -5.764 8.664 1.00 89.06 113 SER A N 1
ATOM 899 C CA . SER A 1 113 ? -20.284 -6.696 9.571 1.00 89.06 113 SER A CA 1
ATOM 900 C C . SER A 1 113 ? -21.277 -7.428 10.486 1.00 89.06 113 SER A C 1
ATOM 902 O O . SER A 1 113 ? -21.271 -8.661 10.564 1.00 89.06 113 SER A O 1
ATOM 904 N N . LYS A 1 114 ? -22.209 -6.680 11.092 1.00 90.25 114 LYS A N 1
ATOM 905 C CA . LYS A 1 114 ? -23.254 -7.215 11.974 1.00 90.25 114 LYS A CA 1
ATOM 906 C C . LYS A 1 114 ? -24.223 -8.155 11.251 1.00 90.25 114 LYS A C 1
ATOM 908 O O . LYS A 1 114 ? -24.504 -9.234 11.768 1.00 90.25 114 LYS A O 1
ATOM 913 N N . GLU A 1 115 ? -24.717 -7.767 10.078 1.00 92.88 115 GLU A N 1
ATOM 914 C CA . GLU A 1 115 ? -25.669 -8.566 9.290 1.00 92.88 115 GLU A CA 1
ATOM 915 C C . GLU A 1 115 ? -25.015 -9.810 8.674 1.00 92.88 115 GLU A C 1
ATOM 917 O O . GLU A 1 115 ? -25.569 -10.907 8.722 1.00 92.88 115 GLU A O 1
ATOM 922 N N . ALA A 1 116 ? -23.795 -9.672 8.152 1.00 89.12 116 ALA A N 1
ATOM 923 C CA . ALA A 1 116 ? -23.045 -10.773 7.556 1.00 89.12 116 ALA A CA 1
ATOM 924 C C . ALA A 1 116 ? -22.423 -11.720 8.599 1.00 89.12 116 ALA A C 1
ATOM 926 O O . ALA A 1 116 ? -21.902 -12.770 8.226 1.00 89.12 116 ALA A O 1
ATOM 927 N N . ARG A 1 117 ? -22.465 -11.366 9.895 1.00 86.62 117 ARG A N 1
ATOM 928 C CA . ARG A 1 117 ? -21.776 -12.064 11.000 1.00 86.62 117 ARG A CA 1
ATOM 929 C C . ARG A 1 117 ? -20.269 -12.229 10.757 1.00 86.62 117 ARG A C 1
ATOM 931 O O . ARG A 1 117 ? -19.675 -13.235 11.141 1.00 86.62 117 ARG A O 1
ATOM 938 N N . ILE A 1 118 ? -19.653 -11.238 10.117 1.00 83.81 118 ILE A N 1
ATOM 939 C CA . ILE A 1 118 ? -18.213 -11.197 9.836 1.00 83.81 118 ILE A CA 1
ATOM 940 C C . ILE A 1 118 ? -17.582 -10.189 10.799 1.00 83.81 118 ILE A C 1
ATOM 942 O O . ILE A 1 118 ? -18.116 -9.095 10.919 1.00 83.81 118 ILE A O 1
ATOM 946 N N . PRO A 1 119 ? -16.446 -10.481 11.456 1.00 81.38 119 PRO A N 1
ATOM 947 C CA . PRO A 1 119 ? -15.782 -9.508 12.318 1.00 81.38 119 PRO A CA 1
ATOM 948 C C . PRO A 1 119 ? -15.455 -8.205 11.577 1.00 81.38 119 PRO A C 1
ATOM 950 O O . PRO A 1 119 ? -14.871 -8.234 10.492 1.00 81.38 119 PRO A O 1
ATOM 953 N N . SER A 1 120 ? -15.744 -7.051 12.188 1.00 79.62 120 SER A N 1
ATOM 954 C CA . SER A 1 120 ? -15.442 -5.731 11.600 1.00 79.62 120 SER A CA 1
ATOM 955 C C . SER A 1 120 ? -13.959 -5.571 11.250 1.00 79.62 120 SER A C 1
ATOM 957 O O . SER A 1 120 ? -13.624 -4.922 10.262 1.00 79.62 120 SER A O 1
ATOM 959 N N . PHE A 1 121 ? -13.077 -6.230 12.010 1.00 76.69 121 PHE A N 1
ATOM 960 C CA . PHE A 1 121 ? -11.649 -6.341 11.713 1.00 76.69 121 PHE A CA 1
ATOM 961 C C . PHE A 1 121 ? -11.383 -6.876 10.297 1.00 76.69 121 PHE A C 1
ATOM 963 O O . PHE A 1 121 ? -10.588 -6.298 9.566 1.00 76.69 121 PHE A O 1
ATOM 970 N N . PHE A 1 122 ? -12.092 -7.919 9.855 1.00 78.00 122 PHE A N 1
ATOM 971 C CA . PHE A 1 122 ? -11.909 -8.490 8.519 1.00 78.00 122 PHE A CA 1
ATOM 972 C C . PHE A 1 122 ? -12.323 -7.507 7.419 1.00 78.00 122 PHE A C 1
ATOM 974 O O . PHE A 1 122 ? -11.634 -7.367 6.410 1.00 78.00 122 PHE A O 1
ATOM 981 N N . VAL A 1 123 ? -13.420 -6.773 7.620 1.00 81.94 123 VAL A N 1
ATOM 982 C CA . VAL A 1 123 ? -13.862 -5.757 6.655 1.00 81.94 123 VAL A CA 1
ATOM 983 C C . VAL A 1 123 ? -12.822 -4.637 6.541 1.00 81.94 123 VAL A C 1
ATOM 985 O O . VAL A 1 123 ? -12.447 -4.262 5.431 1.00 81.94 123 VAL A O 1
ATOM 988 N N . SER A 1 124 ? -12.298 -4.158 7.670 1.00 81.12 124 SER A N 1
ATOM 989 C CA . SER A 1 124 ? -11.322 -3.063 7.712 1.00 81.12 124 SER A CA 1
ATOM 990 C C . SER A 1 124 ? -9.921 -3.454 7.244 1.00 81.12 124 SER A C 1
ATOM 992 O O . SER A 1 124 ? -9.254 -2.633 6.624 1.00 81.12 124 SER A O 1
ATOM 994 N N . PHE A 1 125 ? -9.460 -4.678 7.516 1.00 80.38 125 PHE A N 1
ATOM 995 C CA . PHE A 1 125 ? -8.109 -5.109 7.147 1.00 80.38 125 PHE A CA 1
ATOM 996 C C . PHE A 1 125 ? -8.045 -5.768 5.772 1.00 80.38 125 PHE A C 1
ATOM 998 O O . PHE A 1 125 ? -7.020 -5.621 5.112 1.00 80.38 125 PHE A O 1
ATOM 1005 N N . VAL A 1 126 ? -9.113 -6.434 5.315 1.00 83.12 126 VAL A N 1
ATOM 1006 C CA . VAL A 1 126 ? -9.143 -7.169 4.038 1.00 83.12 126 VAL A CA 1
ATOM 1007 C C . VAL A 1 126 ? -9.926 -6.418 2.971 1.00 83.12 126 VAL A C 1
ATOM 1009 O O . VAL A 1 126 ? -9.373 -6.072 1.929 1.00 83.12 126 VAL A O 1
ATOM 1012 N N . LEU A 1 127 ? -11.210 -6.141 3.212 1.00 83.56 127 LEU A N 1
ATOM 1013 C CA . LEU A 1 127 ? -12.094 -5.620 2.165 1.00 83.56 127 LEU A CA 1
ATOM 1014 C C . LEU A 1 127 ? -11.782 -4.166 1.805 1.00 83.56 127 LEU A C 1
ATOM 1016 O O . LEU A 1 127 ? -11.695 -3.838 0.622 1.00 83.56 127 LEU A O 1
ATOM 1020 N N . VAL A 1 128 ? -11.579 -3.299 2.802 1.00 84.56 128 VAL A N 1
ATOM 1021 C CA . VAL A 1 128 ? -11.283 -1.878 2.564 1.00 84.56 128 VAL A CA 1
ATOM 1022 C C . VAL A 1 128 ? -9.953 -1.701 1.813 1.00 84.56 128 VAL A C 1
ATOM 1024 O O . VAL A 1 128 ? -9.973 -1.041 0.771 1.00 84.56 128 VAL A O 1
ATOM 1027 N N . PRO A 1 129 ? -8.821 -2.311 2.225 1.00 84.00 129 PRO A N 1
ATOM 1028 C CA . PRO A 1 129 ? -7.561 -2.194 1.492 1.00 84.00 129 PRO A CA 1
ATOM 1029 C C . PRO A 1 129 ? -7.610 -2.838 0.108 1.00 84.00 129 PRO A C 1
ATOM 1031 O O . PRO A 1 129 ? -6.983 -2.326 -0.819 1.00 84.00 129 PRO A 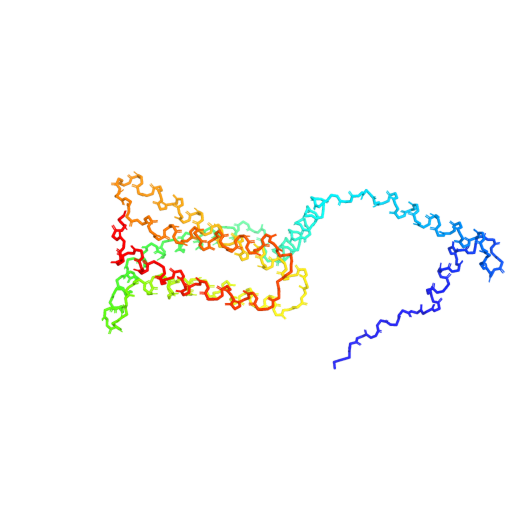O 1
ATOM 1034 N N . LEU A 1 130 ? -8.371 -3.923 -0.067 1.00 84.88 130 LEU A N 1
ATOM 1035 C CA . LEU A 1 130 ? -8.581 -4.520 -1.382 1.00 84.88 130 LEU A CA 1
ATOM 1036 C C . LEU A 1 130 ? -9.307 -3.543 -2.315 1.00 84.88 130 LEU A C 1
ATOM 1038 O O . LEU A 1 130 ? -8.864 -3.329 -3.441 1.00 84.88 130 LEU A O 1
ATOM 1042 N N . ALA A 1 131 ? -10.382 -2.909 -1.842 1.00 86.12 131 ALA A N 1
ATOM 1043 C CA . ALA A 1 131 ? -11.168 -1.966 -2.631 1.00 86.12 131 ALA A CA 1
ATOM 1044 C C . ALA A 1 131 ? -10.382 -0.691 -2.981 1.00 86.12 131 ALA A C 1
ATOM 1046 O O . ALA A 1 131 ? -10.395 -0.250 -4.133 1.00 86.12 131 ALA A O 1
ATOM 1047 N N . THR A 1 132 ? -9.665 -0.106 -2.018 1.00 85.38 132 THR A N 1
ATOM 1048 C CA . THR A 1 132 ? -8.914 1.141 -2.234 1.00 85.38 132 THR A CA 1
ATOM 1049 C C . THR A 1 132 ? -7.707 0.945 -3.150 1.00 85.38 132 THR A C 1
ATOM 1051 O O . THR A 1 132 ? -7.413 1.827 -3.960 1.00 85.38 132 THR A O 1
ATOM 1054 N N . ASN A 1 133 ? -7.062 -0.227 -3.108 1.00 85.31 133 ASN A N 1
ATOM 1055 C CA . ASN A 1 133 ? -5.888 -0.539 -3.929 1.00 85.31 133 ASN A CA 1
ATOM 1056 C C . ASN A 1 133 ? -6.207 -1.293 -5.230 1.00 85.31 133 ASN A C 1
ATOM 1058 O O . ASN A 1 133 ? -5.312 -1.463 -6.058 1.00 85.31 133 ASN A O 1
ATOM 1062 N N . ALA A 1 134 ? -7.460 -1.700 -5.470 1.00 85.44 134 ALA A N 1
ATOM 1063 C CA . ALA A 1 134 ? -7.850 -2.479 -6.651 1.00 85.44 134 ALA A CA 1
ATOM 1064 C C . ALA A 1 134 ? -7.421 -1.826 -7.975 1.00 85.44 134 ALA A C 1
ATOM 1066 O O . ALA A 1 134 ? -6.926 -2.502 -8.879 1.00 85.44 134 ALA A O 1
ATOM 1067 N N . ARG A 1 135 ? -7.559 -0.498 -8.093 1.00 83.94 135 ARG A N 1
ATOM 1068 C CA . ARG A 1 135 ? -7.157 0.237 -9.306 1.00 83.94 135 ARG A CA 1
ATOM 1069 C C . ARG A 1 135 ? -5.646 0.198 -9.527 1.00 83.94 135 ARG A C 1
ATOM 1071 O O . ARG A 1 135 ? -5.204 -0.074 -10.641 1.00 83.94 135 ARG A O 1
ATOM 1078 N N . ALA A 1 136 ? -4.870 0.427 -8.469 1.00 81.69 136 ALA A N 1
ATOM 1079 C CA . ALA A 1 136 ? -3.412 0.372 -8.521 1.00 81.69 136 ALA A CA 1
ATOM 1080 C C . ALA A 1 136 ? -2.925 -1.046 -8.858 1.00 81.69 136 ALA A C 1
ATOM 1082 O O . ALA A 1 136 ? -2.099 -1.216 -9.752 1.00 81.69 136 ALA A O 1
ATOM 1083 N N . ALA A 1 137 ? -3.515 -2.067 -8.229 1.00 83.81 137 ALA A N 1
ATOM 1084 C CA . ALA A 1 137 ? -3.232 -3.468 -8.523 1.00 83.81 137 ALA A CA 1
ATOM 1085 C C . ALA A 1 137 ? -3.534 -3.821 -9.989 1.00 83.81 137 ALA A C 1
ATOM 1087 O O . ALA A 1 137 ? -2.696 -4.406 -10.669 1.00 83.81 137 ALA A O 1
ATOM 1088 N N . THR A 1 138 ? -4.692 -3.409 -10.514 1.00 80.56 138 THR A N 1
ATOM 1089 C CA . THR A 1 138 ? -5.073 -3.668 -11.915 1.00 80.56 138 THR A CA 1
ATOM 1090 C C . THR A 1 138 ? -4.107 -3.006 -12.902 1.00 80.56 138 THR A C 1
ATOM 1092 O O . THR A 1 138 ? -3.699 -3.630 -13.886 1.00 80.56 138 THR A O 1
ATOM 1095 N N . SER A 1 139 ? -3.696 -1.765 -12.624 1.00 79.25 139 SER A N 1
ATOM 1096 C CA . SER A 1 139 ? -2.702 -1.042 -13.429 1.00 79.25 139 SER A CA 1
ATOM 1097 C C . SER A 1 139 ? -1.346 -1.755 -13.428 1.00 79.25 139 SER A C 1
ATOM 1099 O O . SER A 1 139 ? -0.762 -2.004 -14.488 1.00 79.25 139 SER A O 1
ATOM 1101 N N . ALA A 1 140 ? -0.879 -2.164 -12.247 1.00 79.56 140 ALA A N 1
ATOM 1102 C CA . ALA A 1 140 ? 0.370 -2.892 -12.082 1.00 79.56 140 ALA A CA 1
ATOM 1103 C C . ALA A 1 140 ? 0.361 -4.240 -12.817 1.00 79.56 140 ALA A C 1
ATOM 1105 O O . ALA A 1 140 ? 1.309 -4.547 -13.538 1.00 79.56 140 ALA A O 1
ATOM 1106 N N . ILE A 1 141 ? -0.721 -5.018 -12.698 1.00 82.62 141 ILE A N 1
ATOM 1107 C CA . ILE A 1 141 ? -0.880 -6.305 -13.393 1.00 82.62 141 ILE A CA 1
ATOM 1108 C C . ILE A 1 141 ? -0.837 -6.097 -14.907 1.00 82.62 141 ILE A C 1
ATOM 1110 O O . ILE A 1 141 ? -0.055 -6.747 -15.599 1.00 82.62 141 ILE A O 1
ATOM 1114 N N . THR A 1 142 ? -1.621 -5.148 -15.421 1.00 77.62 142 THR A N 1
ATOM 1115 C CA . THR A 1 142 ? -1.672 -4.847 -16.861 1.00 77.62 142 THR A CA 1
ATOM 1116 C C . THR A 1 142 ? -0.295 -4.445 -17.391 1.00 77.62 142 THR A C 1
ATOM 1118 O O . THR A 1 142 ? 0.125 -4.889 -18.461 1.00 77.62 142 THR A O 1
ATOM 1121 N N . THR A 1 143 ? 0.444 -3.649 -16.620 1.00 72.06 143 THR A N 1
ATOM 1122 C CA . THR A 1 143 ? 1.796 -3.195 -16.961 1.00 72.06 143 THR A CA 1
ATOM 1123 C C . THR A 1 143 ? 2.810 -4.342 -16.924 1.00 72.06 143 THR A C 1
ATOM 1125 O O . THR A 1 143 ? 3.606 -4.492 -17.854 1.00 72.06 143 THR A O 1
ATOM 1128 N N . ALA A 1 144 ? 2.733 -5.217 -15.919 1.00 71.94 144 ALA A N 1
ATOM 1129 C CA . ALA A 1 144 ? 3.574 -6.406 -15.809 1.00 71.94 144 ALA A CA 1
ATOM 1130 C C . ALA A 1 144 ? 3.325 -7.409 -16.954 1.00 71.94 144 ALA A C 1
ATOM 1132 O O . ALA A 1 144 ? 4.273 -8.008 -17.471 1.00 71.94 144 ALA A O 1
ATOM 1133 N N . CYS A 1 145 ? 2.080 -7.541 -17.427 1.00 72.56 145 CYS A N 1
ATOM 1134 C CA . CYS A 1 145 ? 1.719 -8.409 -18.553 1.00 72.56 145 CYS A CA 1
ATOM 1135 C C . CYS A 1 145 ? 2.353 -7.992 -19.893 1.00 72.56 145 CYS A C 1
ATOM 1137 O O . CYS A 1 145 ? 2.475 -8.831 -20.785 1.00 72.56 145 CYS A O 1
ATOM 1139 N N . ARG A 1 146 ? 2.826 -6.744 -20.049 1.00 72.56 146 ARG A N 1
ATOM 1140 C CA . ARG A 1 146 ? 3.504 -6.272 -21.278 1.00 72.56 146 ARG A CA 1
ATOM 1141 C C . ARG A 1 146 ? 4.961 -6.765 -21.413 1.00 72.56 146 ARG A C 1
ATOM 1143 O O . ARG A 1 146 ? 5.620 -6.439 -22.396 1.00 72.56 146 ARG A O 1
ATOM 1150 N N . LYS A 1 147 ? 5.445 -7.582 -20.462 1.00 59.16 147 LYS A N 1
ATOM 1151 C CA . LYS A 1 147 ? 6.626 -8.477 -20.536 1.00 59.16 147 LYS A CA 1
ATOM 1152 C C . LYS A 1 147 ? 7.959 -7.842 -20.979 1.00 59.16 147 LYS A C 1
ATOM 1154 O O . LYS A 1 147 ? 8.820 -8.524 -21.531 1.00 59.16 147 LYS A O 1
ATOM 1159 N N . LYS A 1 148 ? 8.168 -6.553 -20.694 1.00 65.38 148 LYS A N 1
ATOM 1160 C CA . LYS A 1 148 ? 9.449 -5.854 -20.894 1.00 65.38 148 LYS A CA 1
ATOM 1161 C C . LYS A 1 148 ? 10.192 -5.765 -19.557 1.00 65.38 148 LYS A C 1
ATOM 1163 O O . LYS A 1 148 ? 9.698 -5.125 -18.635 1.00 65.38 148 LYS A O 1
ATOM 1168 N N . SER A 1 149 ? 11.377 -6.374 -19.453 1.00 57.47 149 SER A N 1
ATOM 1169 C CA . SER A 1 149 ? 12.146 -6.506 -18.195 1.00 57.47 149 SER A CA 1
ATOM 1170 C C . SER A 1 149 ? 12.349 -5.182 -17.441 1.00 57.47 149 SER A C 1
ATOM 1172 O O . SER A 1 149 ? 12.152 -5.122 -16.231 1.00 57.47 149 SER A O 1
ATOM 1174 N N . ARG A 1 150 ? 12.658 -4.100 -18.167 1.00 59.12 150 ARG A N 1
ATOM 1175 C CA . ARG A 1 150 ? 12.812 -2.739 -17.618 1.00 59.12 150 ARG A CA 1
ATOM 1176 C C . ARG A 1 150 ? 11.510 -2.143 -17.073 1.00 59.12 150 ARG A C 1
ATOM 1178 O O . ARG A 1 150 ? 11.538 -1.363 -16.132 1.00 59.12 150 ARG A O 1
ATOM 1185 N N . THR A 1 151 ? 10.372 -2.496 -17.660 1.00 63.31 151 THR A N 1
ATOM 1186 C CA . THR A 1 151 ? 9.056 -2.047 -17.191 1.00 63.31 151 THR A CA 1
ATOM 1187 C C . THR A 1 151 ? 8.654 -2.800 -15.922 1.00 63.31 151 THR A C 1
ATOM 1189 O O . THR A 1 151 ? 8.073 -2.209 -15.025 1.00 63.31 151 THR A O 1
ATOM 1192 N N . THR A 1 152 ? 9.036 -4.072 -15.790 1.00 66.75 152 THR A N 1
ATOM 1193 C CA . THR A 1 152 ? 8.749 -4.877 -14.595 1.00 66.75 152 THR A CA 1
ATOM 1194 C C . THR A 1 152 ? 9.477 -4.369 -13.348 1.00 66.75 152 THR A C 1
ATOM 1196 O O . THR A 1 152 ? 8.851 -4.263 -12.296 1.00 66.75 152 THR A O 1
ATOM 1199 N N . SER A 1 153 ? 10.766 -4.014 -13.437 1.00 71.06 153 SER A N 1
ATOM 1200 C CA . SER A 1 153 ? 11.495 -3.441 -12.290 1.00 71.06 153 SER A CA 1
ATOM 1201 C C . SER A 1 153 ? 10.931 -2.083 -11.864 1.00 71.06 153 SER A C 1
ATOM 1203 O O . SER A 1 153 ? 10.815 -1.813 -10.670 1.00 71.06 153 SER A O 1
ATOM 1205 N N . LEU A 1 154 ? 10.509 -1.268 -12.834 1.00 70.88 154 LEU A N 1
ATOM 1206 C CA . LEU A 1 154 ? 9.808 -0.008 -12.592 1.00 70.88 154 LEU A CA 1
ATOM 1207 C C . LEU A 1 154 ? 8.489 -0.216 -11.848 1.00 70.88 154 LEU A C 1
ATOM 1209 O O . LEU A 1 154 ? 8.269 0.414 -10.819 1.00 70.88 154 LEU A O 1
ATOM 1213 N N . THR A 1 155 ? 7.653 -1.147 -12.311 1.00 76.75 155 THR A N 1
ATOM 1214 C CA . THR A 1 155 ? 6.394 -1.490 -11.638 1.00 76.75 155 THR A CA 1
ATOM 1215 C C . THR A 1 155 ? 6.633 -2.007 -10.219 1.00 76.75 155 THR A C 1
ATOM 1217 O O . THR A 1 155 ? 5.900 -1.636 -9.309 1.00 76.75 155 THR A O 1
ATOM 1220 N N . PHE A 1 156 ? 7.679 -2.808 -9.986 1.00 78.38 156 PHE A N 1
ATOM 1221 C CA . PHE A 1 156 ? 8.044 -3.220 -8.627 1.00 78.38 156 PHE A CA 1
ATOM 1222 C C . PHE A 1 156 ? 8.396 -2.022 -7.743 1.00 78.38 156 PHE A C 1
ATOM 1224 O O . PHE A 1 156 ? 7.860 -1.906 -6.643 1.00 78.38 156 PHE A O 1
ATOM 1231 N N . SER A 1 157 ? 9.262 -1.122 -8.214 1.00 76.94 157 SER A N 1
ATOM 1232 C CA . SER A 1 157 ? 9.646 0.065 -7.447 1.00 76.94 157 SER A CA 1
ATOM 1233 C C . SER A 1 157 ? 8.457 0.987 -7.166 1.00 76.94 157 SER A C 1
ATOM 1235 O O . SER A 1 157 ? 8.370 1.525 -6.065 1.00 76.94 157 SER A O 1
ATOM 1237 N N . GLU A 1 158 ? 7.525 1.123 -8.109 1.00 79.50 158 GLU A N 1
ATOM 1238 C CA . GLU A 1 158 ? 6.291 1.894 -7.939 1.00 79.50 158 GLU A CA 1
ATOM 1239 C C . GLU A 1 158 ? 5.376 1.286 -6.867 1.00 79.50 158 GLU A C 1
ATOM 1241 O O . GLU A 1 158 ? 4.902 2.008 -5.992 1.00 79.50 158 GLU A O 1
ATOM 1246 N N . ILE A 1 159 ? 5.177 -0.037 -6.873 1.00 83.69 159 ILE A N 1
ATOM 1247 C CA . ILE A 1 159 ? 4.372 -0.727 -5.852 1.00 83.69 159 ILE A CA 1
ATOM 1248 C C . ILE A 1 159 ? 5.020 -0.584 -4.473 1.00 83.69 159 ILE A C 1
ATOM 1250 O O . ILE A 1 159 ? 4.348 -0.192 -3.520 1.00 83.69 159 ILE A O 1
ATOM 1254 N N . TYR A 1 160 ? 6.319 -0.872 -4.355 1.00 82.88 160 TYR A N 1
ATOM 1255 C CA . TYR A 1 160 ? 7.032 -0.765 -3.079 1.00 82.88 160 TYR A CA 1
ATOM 1256 C C . TYR A 1 160 ? 7.034 0.671 -2.552 1.00 82.88 160 TYR A C 1
ATOM 1258 O O . TYR A 1 160 ? 6.731 0.889 -1.380 1.00 82.88 160 TYR A O 1
ATOM 1266 N N . GLY A 1 161 ? 7.318 1.648 -3.416 1.00 81.69 161 GLY A N 1
ATOM 1267 C CA . GLY A 1 161 ? 7.270 3.066 -3.070 1.00 81.69 161 GLY A CA 1
ATOM 1268 C C . GLY A 1 161 ? 5.870 3.504 -2.642 1.00 81.69 161 GLY A C 1
ATOM 1269 O O . GLY A 1 161 ? 5.729 4.178 -1.626 1.00 81.69 161 GLY A O 1
ATOM 1270 N N . GLY A 1 162 ? 4.831 3.064 -3.354 1.00 83.31 162 GLY A N 1
ATOM 1271 C CA . GLY A 1 162 ? 3.437 3.360 -3.028 1.00 83.31 162 GLY A CA 1
ATOM 1272 C C . GLY A 1 162 ? 3.013 2.804 -1.668 1.00 83.31 162 GLY A C 1
ATOM 1273 O O . GLY A 1 162 ? 2.461 3.539 -0.851 1.00 83.31 162 GLY A O 1
ATOM 1274 N N . VAL A 1 163 ? 3.323 1.535 -1.388 1.00 83.38 163 VAL A N 1
ATOM 1275 C CA . VAL A 1 163 ? 3.020 0.902 -0.092 1.00 83.38 163 VAL A CA 1
ATOM 1276 C C . VAL A 1 163 ? 3.807 1.567 1.039 1.00 83.38 163 VAL A C 1
ATOM 1278 O O . VAL A 1 163 ? 3.233 1.878 2.081 1.00 83.38 163 VAL A O 1
ATOM 1281 N N . PHE A 1 164 ? 5.098 1.841 0.832 1.00 84.62 164 PHE A N 1
ATOM 1282 C CA . PHE A 1 164 ? 5.938 2.521 1.816 1.00 84.62 164 PHE A CA 1
ATOM 1283 C C . PHE A 1 164 ? 5.411 3.921 2.141 1.00 84.62 164 PHE A C 1
ATOM 1285 O O . PHE A 1 164 ? 5.214 4.242 3.312 1.00 84.62 164 PHE A O 1
ATOM 1292 N N . MET A 1 165 ? 5.123 4.738 1.123 1.00 85.12 165 MET A N 1
ATOM 1293 C CA . MET A 1 165 ? 4.582 6.082 1.329 1.00 85.12 165 MET A CA 1
ATOM 1294 C C . MET A 1 165 ? 3.230 6.042 2.039 1.00 85.12 165 MET A C 1
ATOM 1296 O O . MET A 1 165 ? 3.034 6.804 2.982 1.00 85.12 165 MET A O 1
ATOM 1300 N N . ASN A 1 166 ? 2.323 5.145 1.637 1.00 86.31 166 ASN A N 1
ATOM 1301 C CA . ASN A 1 166 ? 1.010 5.021 2.270 1.00 86.31 166 ASN A CA 1
ATOM 1302 C C . ASN A 1 166 ? 1.129 4.650 3.755 1.00 86.31 166 ASN A C 1
ATOM 1304 O O . ASN A 1 166 ? 0.487 5.270 4.602 1.00 86.31 166 ASN A O 1
ATOM 1308 N N . ASN A 1 167 ? 1.996 3.692 4.082 1.00 87.25 167 ASN A N 1
ATOM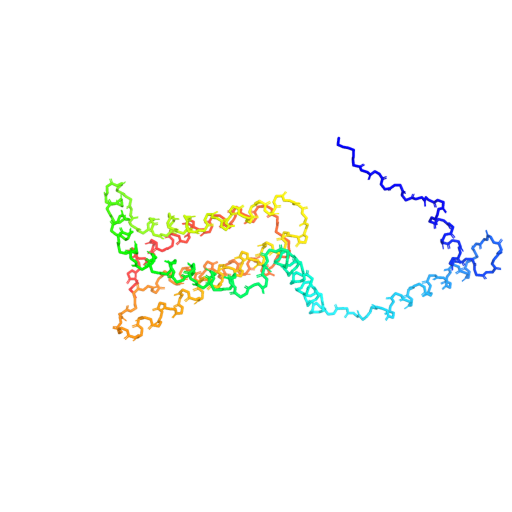 1309 C CA . ASN A 1 167 ? 2.193 3.248 5.458 1.00 87.25 167 ASN A CA 1
ATOM 1310 C C . ASN A 1 167 ? 2.871 4.323 6.319 1.00 87.25 167 ASN A C 1
ATOM 1312 O O . ASN A 1 167 ? 2.407 4.592 7.423 1.00 87.25 167 ASN A O 1
ATOM 1316 N N . VAL A 1 168 ? 3.932 4.971 5.826 1.00 88.12 168 VAL A N 1
ATOM 1317 C CA . VAL A 1 168 ? 4.670 5.994 6.587 1.00 88.12 168 VAL A CA 1
ATOM 1318 C C . VAL A 1 168 ? 3.831 7.253 6.796 1.00 88.12 168 VAL A C 1
ATOM 1320 O O . VAL A 1 168 ? 3.759 7.753 7.918 1.00 88.12 168 VAL A O 1
ATOM 1323 N N . LEU A 1 169 ? 3.167 7.759 5.751 1.00 88.19 169 LEU A N 1
ATOM 1324 C CA . LEU A 1 169 ? 2.308 8.941 5.868 1.00 88.19 169 LEU A CA 1
ATOM 1325 C C . LEU A 1 169 ? 1.079 8.647 6.731 1.00 88.19 169 LEU A C 1
ATOM 1327 O O . LEU A 1 169 ? 0.743 9.455 7.595 1.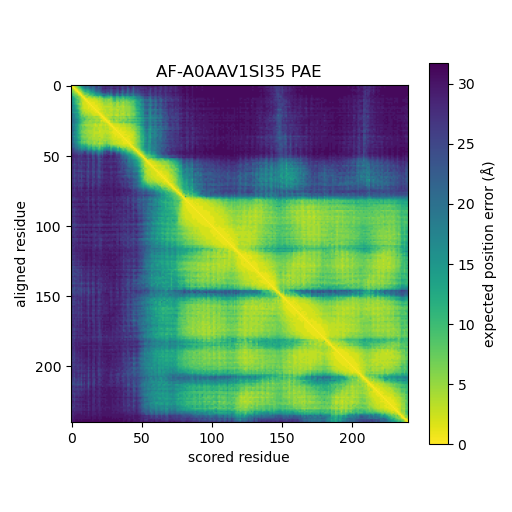00 88.19 169 LEU A O 1
ATOM 1331 N N . GLY A 1 170 ? 0.444 7.485 6.548 1.00 87.81 170 GLY A N 1
ATOM 1332 C CA . GLY A 1 170 ? -0.699 7.064 7.358 1.00 87.81 170 GLY A CA 1
ATOM 1333 C C . GLY A 1 170 ? -0.344 6.948 8.840 1.00 87.81 170 GLY A C 1
ATOM 1334 O O . GLY A 1 170 ? -1.031 7.518 9.686 1.00 87.81 170 GLY A O 1
ATOM 1335 N N . PHE A 1 171 ? 0.774 6.289 9.152 1.00 88.69 171 PHE A N 1
ATOM 1336 C CA . PHE A 1 171 ? 1.278 6.175 10.518 1.00 88.69 171 PHE A CA 1
ATOM 1337 C C . PHE A 1 171 ? 1.647 7.538 11.118 1.00 88.69 171 PHE A C 1
ATOM 1339 O O . PHE A 1 171 ? 1.280 7.832 12.253 1.00 88.69 171 PHE A O 1
ATOM 1346 N N . SER A 1 172 ? 2.312 8.407 10.350 1.00 90.81 172 SER A N 1
ATOM 1347 C CA . SER A 1 172 ? 2.688 9.751 10.803 1.00 90.81 172 SER A CA 1
ATOM 1348 C C . SER A 1 172 ? 1.470 10.614 11.146 1.00 90.81 172 SER A C 1
ATOM 1350 O O . SER A 1 172 ? 1.448 11.240 12.206 1.00 90.81 172 SER A O 1
ATOM 1352 N N . VAL A 1 173 ? 0.437 10.615 10.298 1.00 91.25 173 VAL A N 1
ATOM 1353 C CA . VAL A 1 173 ? -0.811 11.352 10.554 1.00 91.25 173 VAL A CA 1
ATOM 1354 C C . VAL A 1 173 ? -1.551 10.779 11.763 1.00 91.25 173 VAL A C 1
ATOM 1356 O O . VAL A 1 173 ? -2.049 11.545 12.587 1.00 91.25 173 VAL A O 1
ATOM 1359 N N . LEU A 1 174 ? -1.593 9.451 11.907 1.00 89.62 174 LEU A N 1
ATOM 1360 C CA . LEU A 1 174 ? -2.214 8.789 13.054 1.00 89.62 174 LEU A CA 1
ATOM 1361 C C . LEU A 1 174 ? -1.520 9.174 14.368 1.00 89.62 174 LEU A C 1
ATOM 1363 O O . LEU A 1 174 ? -2.194 9.604 15.302 1.00 89.62 174 LEU A O 1
ATOM 1367 N N . LEU A 1 175 ? -0.187 9.111 14.425 1.00 90.31 175 LEU A N 1
ATOM 1368 C CA . LEU A 1 175 ? 0.578 9.538 15.601 1.00 90.31 175 LEU A CA 1
ATOM 1369 C C . LEU A 1 175 ? 0.374 11.020 15.916 1.00 90.31 175 LEU A C 1
ATOM 1371 O O . LEU A 1 175 ? 0.196 11.383 17.077 1.00 90.31 175 LEU A O 1
ATOM 1375 N N . PHE A 1 176 ? 0.366 11.873 14.890 1.00 92.12 176 PHE A N 1
ATOM 1376 C CA . PHE A 1 176 ? 0.104 13.297 15.062 1.00 92.12 176 PHE A CA 1
ATOM 1377 C C . PHE A 1 176 ? -1.277 13.546 15.681 1.00 92.12 176 PHE A C 1
ATOM 1379 O O . PHE A 1 176 ? -1.395 14.346 16.606 1.00 92.12 176 PHE A O 1
ATOM 1386 N N . LEU A 1 177 ? -2.314 12.840 15.220 1.00 90.69 177 LEU A N 1
ATOM 1387 C CA . LEU A 1 177 ? -3.665 12.954 15.771 1.00 90.69 177 LEU A CA 1
ATOM 1388 C C . LEU A 1 177 ? -3.754 12.445 17.210 1.00 90.69 177 LEU A C 1
ATOM 1390 O O . LEU A 1 177 ? -4.370 13.118 18.034 1.00 90.69 177 LEU A O 1
ATOM 1394 N N . ILE A 1 178 ? -3.135 11.302 17.522 1.00 91.19 178 ILE A N 1
ATOM 1395 C CA . ILE A 1 178 ? -3.089 10.752 18.885 1.00 91.19 178 ILE A CA 1
ATOM 1396 C C . ILE A 1 178 ? -2.421 11.750 19.832 1.00 91.19 178 ILE A C 1
ATOM 1398 O O . ILE A 1 178 ? -2.985 12.065 20.877 1.00 91.19 178 ILE A O 1
ATOM 1402 N N . TYR A 1 179 ? -1.277 12.311 19.429 1.00 90.44 179 TYR A N 1
ATOM 1403 C CA . TYR A 1 179 ? -0.559 13.320 20.204 1.00 90.44 179 TYR A CA 1
ATOM 1404 C C . TYR A 1 179 ? -1.380 14.606 20.386 1.00 90.44 179 TYR A C 1
ATOM 1406 O O . TYR A 1 179 ? -1.540 15.083 21.505 1.00 90.44 179 TYR A O 1
ATOM 1414 N N . ALA A 1 180 ? -1.948 15.151 19.306 1.00 93.56 180 ALA A N 1
ATOM 1415 C CA . ALA A 1 180 ? -2.697 16.408 19.348 1.00 93.56 180 ALA A CA 1
ATOM 1416 C C . ALA A 1 180 ? -4.023 16.304 20.123 1.00 93.56 180 ALA A C 1
ATOM 1418 O O . ALA A 1 180 ? -4.476 17.292 20.699 1.00 93.56 180 ALA A O 1
ATOM 1419 N N . ARG A 1 181 ? -4.665 15.129 20.124 1.00 91.00 181 ARG A N 1
ATOM 1420 C CA . ARG A 1 181 ? -5.937 14.865 20.821 1.00 91.00 181 ARG A CA 1
ATOM 1421 C C . ARG A 1 181 ? -5.751 14.246 22.211 1.00 91.00 181 ARG A C 1
ATOM 1423 O O . ARG A 1 181 ? -6.746 14.107 22.915 1.00 91.00 181 ARG A O 1
ATOM 1430 N N . GLY A 1 182 ? -4.530 13.866 22.592 1.00 87.94 182 GLY A N 1
ATOM 1431 C CA . GLY A 1 182 ? -4.248 13.180 23.857 1.00 87.94 182 GLY A CA 1
ATOM 1432 C C . GLY A 1 182 ? -4.922 11.807 23.976 1.00 87.94 182 GLY A C 1
ATOM 1433 O O . GLY A 1 182 ? -5.402 11.462 25.052 1.00 87.94 182 GLY A O 1
ATOM 1434 N N . LEU A 1 183 ? -5.017 11.052 22.876 1.00 87.56 183 LEU A N 1
ATOM 1435 C CA . LEU A 1 183 ? -5.627 9.713 22.867 1.00 87.56 183 LEU A CA 1
ATOM 1436 C C . LEU A 1 183 ? -4.664 8.665 23.447 1.00 87.56 183 LEU A C 1
ATOM 1438 O O . LEU A 1 183 ? -3.446 8.818 23.344 1.00 87.56 183 LEU A O 1
ATOM 1442 N N . THR A 1 184 ? -5.197 7.589 24.032 1.00 86.19 184 THR A N 1
ATOM 1443 C CA . THR A 1 184 ? -4.378 6.452 24.476 1.00 86.19 184 THR A CA 1
ATOM 1444 C C . THR A 1 184 ? -3.930 5.613 23.277 1.00 86.19 184 THR A C 1
ATOM 1446 O O . THR A 1 184 ? -4.626 5.517 22.263 1.00 86.19 184 THR A O 1
ATOM 1449 N N . TRP A 1 185 ? -2.716 5.064 23.359 1.00 82.12 185 TRP A N 1
ATOM 1450 C CA . TRP A 1 185 ? -2.148 4.192 22.334 1.00 82.12 185 TRP A CA 1
ATOM 1451 C C . TRP A 1 185 ? -2.509 2.740 22.652 1.00 82.12 185 TRP A C 1
ATOM 1453 O O . TRP A 1 185 ? -1.980 2.196 23.612 1.00 82.12 185 TRP A O 1
ATOM 1463 N N . GLU A 1 186 ? -3.376 2.144 21.832 1.00 80.50 186 GLU A N 1
ATOM 1464 C CA . GLU A 1 186 ? -3.929 0.789 22.039 1.00 80.50 186 GLU A CA 1
ATOM 1465 C C . GLU A 1 186 ? -3.646 -0.147 20.841 1.00 80.50 186 GLU A C 1
ATOM 1467 O O . GLU A 1 186 ? -4.223 -1.220 20.721 1.00 80.50 186 GLU A O 1
ATOM 1472 N N . PHE A 1 187 ? -2.833 0.302 19.872 1.00 77.31 187 PHE A N 1
ATOM 1473 C CA . PHE A 1 187 ? -2.588 -0.412 18.603 1.00 77.31 187 PHE A CA 1
ATOM 1474 C C . PHE A 1 187 ? -1.171 -0.996 18.518 1.00 77.31 187 PHE A C 1
ATOM 1476 O O . PHE A 1 187 ? -0.573 -1.118 17.441 1.00 77.31 187 PHE A O 1
ATOM 1483 N N . SER A 1 188 ? -0.570 -1.277 19.676 1.00 83.31 188 SER A N 1
ATOM 1484 C CA . SER A 1 188 ? 0.819 -1.730 19.773 1.00 83.31 188 SER A CA 1
ATOM 1485 C C . SER A 1 188 ? 1.014 -3.087 19.092 1.00 83.31 188 SER A C 1
ATOM 1487 O O . SER A 1 188 ? 1.970 -3.279 18.334 1.00 83.31 188 SER A O 1
ATOM 1489 N N . ALA A 1 189 ? 0.067 -4.004 19.302 1.00 80.44 189 ALA A N 1
ATOM 1490 C CA . ALA A 1 189 ? 0.082 -5.346 18.735 1.00 80.44 189 ALA A CA 1
ATOM 1491 C C . ALA A 1 189 ? -0.012 -5.328 17.201 1.00 80.44 189 ALA A C 1
ATOM 1493 O O . ALA A 1 189 ? 0.778 -5.981 16.516 1.00 80.44 189 ALA A O 1
ATOM 1494 N N . GLU A 1 190 ? -0.923 -4.538 16.635 1.00 83.06 190 GLU A N 1
ATOM 1495 C CA . GLU A 1 190 ? -1.121 -4.431 15.191 1.00 83.06 190 GLU A CA 1
ATOM 1496 C C . GLU A 1 190 ? 0.121 -3.862 14.503 1.00 83.06 190 GLU A C 1
ATOM 1498 O O . GLU A 1 190 ? 0.575 -4.403 13.490 1.00 83.06 190 GLU A O 1
ATOM 1503 N N . VAL A 1 191 ? 0.714 -2.804 15.065 1.00 85.44 191 VAL A N 1
ATOM 1504 C CA . VAL A 1 191 ? 1.941 -2.208 14.517 1.00 85.44 191 VAL A CA 1
ATOM 1505 C C . VAL A 1 191 ? 3.113 -3.179 14.619 1.00 85.44 191 VAL A C 1
ATOM 1507 O O . VAL A 1 191 ? 3.875 -3.304 13.659 1.00 85.44 191 VAL A O 1
ATOM 1510 N N . LEU A 1 192 ? 3.239 -3.914 15.727 1.00 85.75 192 LEU A N 1
ATOM 1511 C CA . LEU A 1 192 ? 4.275 -4.931 15.897 1.00 85.75 192 LEU A CA 1
ATOM 1512 C C . LEU A 1 192 ? 4.168 -6.028 14.831 1.00 85.75 192 LEU A C 1
ATOM 1514 O O . LEU A 1 192 ? 5.172 -6.381 14.210 1.00 85.75 192 LEU A O 1
ATOM 1518 N N . VAL A 1 193 ? 2.965 -6.540 14.568 1.00 85.56 193 VAL A N 1
ATOM 1519 C CA . VAL A 1 193 ? 2.757 -7.578 13.547 1.00 85.56 193 VAL A CA 1
ATOM 1520 C C . VAL A 1 193 ? 3.096 -7.057 12.149 1.00 85.56 193 VAL A C 1
ATOM 1522 O O . VAL A 1 193 ? 3.757 -7.758 11.377 1.00 85.56 193 VAL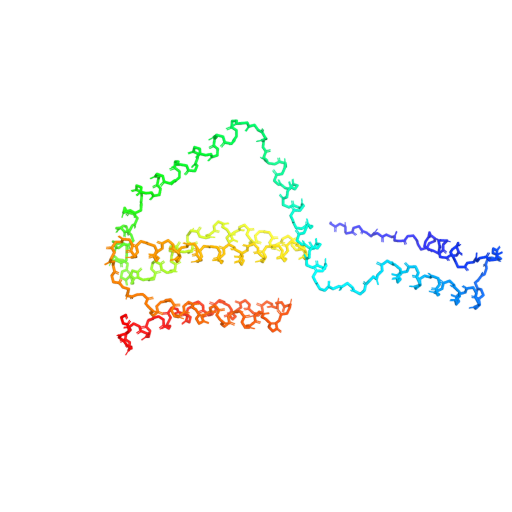 A O 1
ATOM 1525 N N . VAL A 1 194 ? 2.714 -5.819 11.822 1.00 85.38 194 VAL A N 1
ATOM 1526 C CA . VAL A 1 194 ? 3.085 -5.185 10.546 1.00 85.38 194 VAL A CA 1
ATOM 1527 C C . VAL A 1 194 ? 4.603 -5.015 10.436 1.00 85.38 194 VAL A C 1
ATO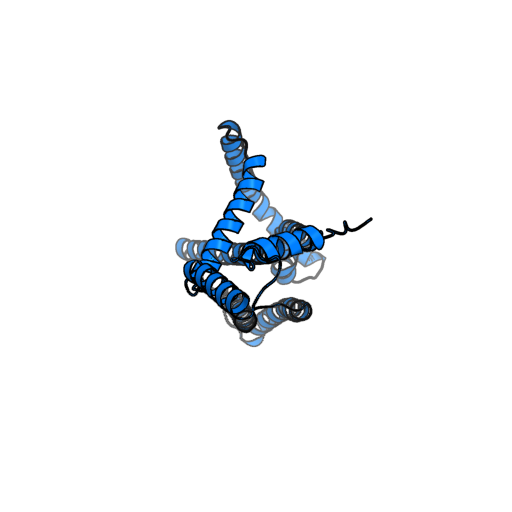M 1529 O O . VAL A 1 194 ? 5.170 -5.304 9.382 1.00 85.38 194 VAL A O 1
ATOM 1532 N N . LEU A 1 195 ? 5.286 -4.611 11.511 1.00 87.06 195 LEU A N 1
ATOM 1533 C CA . LEU A 1 195 ? 6.747 -4.495 11.538 1.00 87.06 195 LEU A CA 1
ATOM 1534 C C . LEU A 1 195 ? 7.437 -5.845 11.327 1.00 87.06 195 LEU A C 1
ATOM 1536 O O . LEU A 1 195 ? 8.381 -5.918 10.540 1.00 87.06 195 LEU A O 1
ATOM 1540 N N . ILE A 1 196 ? 6.954 -6.916 11.962 1.00 87.12 196 ILE A N 1
ATOM 1541 C CA . ILE A 1 196 ? 7.482 -8.275 11.770 1.00 87.12 196 ILE A CA 1
ATOM 1542 C C . ILE A 1 196 ? 7.293 -8.719 10.315 1.00 87.12 196 ILE A C 1
ATOM 1544 O O . ILE A 1 196 ? 8.244 -9.190 9.690 1.00 87.12 196 ILE A O 1
ATOM 1548 N N . ALA A 1 197 ? 6.101 -8.525 9.743 1.00 86.38 197 ALA A N 1
ATOM 1549 C CA . ALA A 1 197 ? 5.831 -8.872 8.348 1.00 86.38 197 ALA A CA 1
ATOM 1550 C C . ALA A 1 197 ? 6.740 -8.093 7.380 1.00 86.38 197 ALA A C 1
ATOM 1552 O O . ALA A 1 197 ? 7.322 -8.678 6.463 1.00 86.38 197 ALA A O 1
ATOM 1553 N N . CYS A 1 198 ? 6.928 -6.792 7.618 1.00 85.19 198 CYS A N 1
ATOM 1554 C CA . CYS A 1 198 ? 7.854 -5.955 6.859 1.00 85.19 198 CYS A CA 1
ATOM 1555 C C . CYS A 1 198 ? 9.307 -6.424 7.000 1.00 85.19 198 CYS A C 1
ATOM 1557 O O . CYS A 1 198 ? 10.012 -6.494 5.996 1.00 85.19 198 CYS A O 1
ATOM 1559 N N . ALA A 1 199 ? 9.758 -6.780 8.204 1.00 87.06 199 ALA A N 1
ATOM 1560 C CA . ALA A 1 199 ? 11.113 -7.270 8.443 1.00 87.06 199 ALA A CA 1
ATOM 1561 C C . ALA A 1 199 ? 11.377 -8.592 7.709 1.00 87.06 199 ALA A C 1
ATOM 1563 O O . ALA A 1 199 ? 12.401 -8.717 7.039 1.00 87.06 199 ALA A O 1
ATOM 1564 N N . ILE A 1 200 ? 10.432 -9.540 7.764 1.00 85.81 200 ILE A N 1
ATOM 1565 C CA . ILE A 1 200 ? 10.508 -10.818 7.039 1.00 85.81 200 ILE A CA 1
ATOM 1566 C C . ILE A 1 200 ? 10.614 -10.570 5.532 1.00 85.81 200 ILE A C 1
ATOM 1568 O O . ILE A 1 200 ? 11.498 -11.127 4.881 1.00 85.81 200 ILE A O 1
ATOM 1572 N N . MET A 1 201 ? 9.755 -9.708 4.977 1.00 82.81 201 MET A N 1
ATOM 1573 C CA . MET A 1 201 ? 9.797 -9.364 3.553 1.00 82.81 201 MET A CA 1
ATOM 1574 C C . MET A 1 201 ? 11.098 -8.660 3.168 1.00 82.81 201 MET A C 1
ATOM 1576 O O . MET A 1 201 ? 11.682 -8.991 2.140 1.00 82.81 201 MET A O 1
ATOM 1580 N N . CYS A 1 202 ? 11.577 -7.728 3.993 1.00 83.06 202 CYS A N 1
ATOM 1581 C CA . CYS A 1 202 ? 12.817 -6.998 3.749 1.00 83.06 202 CYS A CA 1
ATOM 1582 C C . CYS A 1 202 ? 14.015 -7.955 3.724 1.00 83.06 202 CYS A C 1
ATOM 1584 O O . CYS A 1 202 ? 14.750 -7.982 2.742 1.00 83.06 202 CYS A O 1
ATOM 1586 N N . LEU A 1 203 ? 14.137 -8.829 4.729 1.00 84.56 203 LEU A N 1
ATOM 1587 C CA . LEU A 1 203 ? 15.156 -9.880 4.778 1.00 84.56 203 LEU A CA 1
ATOM 1588 C C . LEU A 1 203 ? 15.080 -10.801 3.554 1.00 84.56 203 LEU A C 1
ATOM 1590 O O . LEU A 1 203 ? 16.091 -11.021 2.890 1.00 84.56 203 LEU A O 1
ATOM 1594 N N . ALA A 1 204 ? 13.892 -11.304 3.210 1.00 80.69 204 ALA A N 1
ATOM 1595 C CA . ALA A 1 204 ? 13.709 -12.200 2.068 1.00 80.69 204 ALA A CA 1
ATOM 1596 C C . ALA A 1 204 ? 14.128 -11.554 0.734 1.00 80.69 204 ALA A C 1
ATOM 1598 O O . ALA A 1 204 ? 14.748 -12.211 -0.106 1.00 80.69 204 ALA A O 1
ATOM 1599 N N . VAL A 1 205 ? 13.819 -10.268 0.553 1.00 78.38 205 VAL A N 1
ATOM 1600 C CA . VAL A 1 205 ? 14.212 -9.469 -0.615 1.00 78.38 205 VAL A CA 1
ATOM 1601 C C . VAL A 1 205 ? 15.717 -9.187 -0.615 1.00 78.38 205 VAL A C 1
ATOM 1603 O O . VAL A 1 205 ? 16.353 -9.309 -1.660 1.00 78.38 205 VAL A O 1
ATOM 1606 N N . SER A 1 206 ? 16.322 -8.878 0.535 1.00 80.38 206 SER A N 1
ATOM 1607 C CA . SER A 1 206 ? 17.758 -8.582 0.638 1.00 80.38 206 SER A CA 1
ATOM 1608 C C . SER A 1 206 ? 18.649 -9.743 0.188 1.00 80.38 206 SER A C 1
ATOM 1610 O O . SER A 1 206 ? 19.707 -9.507 -0.389 1.00 80.38 206 SER A O 1
ATOM 1612 N N . PHE A 1 207 ? 18.227 -10.993 0.393 1.00 76.75 207 PHE A N 1
ATOM 1613 C CA . PHE A 1 207 ? 19.003 -12.169 -0.021 1.00 76.75 207 PHE A CA 1
ATOM 1614 C C . PHE A 1 207 ? 18.798 -12.579 -1.490 1.00 76.75 207 PHE A C 1
ATOM 1616 O O . PHE A 1 207 ? 19.486 -13.483 -1.974 1.00 76.75 207 PHE A O 1
ATOM 1623 N N . ARG A 1 208 ? 17.854 -11.970 -2.225 1.00 68.06 208 ARG A N 1
ATOM 1624 C CA . ARG A 1 208 ? 17.474 -12.412 -3.577 1.00 68.06 208 ARG A CA 1
ATOM 1625 C C . ARG A 1 208 ? 17.282 -11.239 -4.541 1.00 68.06 208 ARG A C 1
ATOM 1627 O O . ARG A 1 208 ? 16.290 -10.530 -4.494 1.00 68.06 208 ARG A O 1
ATOM 1634 N N . SER A 1 209 ? 18.190 -11.122 -5.514 1.00 66.75 209 SER A N 1
ATOM 1635 C CA . SER A 1 209 ? 18.103 -10.123 -6.596 1.00 66.75 209 SER A CA 1
ATOM 1636 C C . SER A 1 209 ? 17.152 -10.528 -7.744 1.00 66.75 209 SER A C 1
ATOM 1638 O O . SER A 1 209 ? 16.768 -9.703 -8.567 1.00 66.75 209 SER A O 1
ATOM 1640 N N . SER A 1 210 ? 16.731 -11.797 -7.806 1.00 72.00 210 SER A N 1
ATOM 1641 C CA . SER A 1 210 ? 15.753 -12.294 -8.786 1.00 72.00 210 SER A CA 1
ATOM 1642 C C . SER A 1 210 ? 14.618 -13.040 -8.095 1.00 72.00 210 SER A C 1
ATOM 1644 O O . SER A 1 210 ? 14.864 -13.935 -7.285 1.00 72.00 210 SER A O 1
ATOM 1646 N N . PHE A 1 211 ? 13.381 -12.681 -8.444 1.00 72.25 211 PHE A N 1
ATOM 1647 C CA . PHE A 1 211 ? 12.160 -13.236 -7.860 1.00 72.25 211 PHE A CA 1
ATOM 1648 C C . PHE A 1 211 ? 11.551 -14.309 -8.774 1.00 72.25 211 PHE A C 1
ATOM 1650 O O . PHE A 1 211 ? 10.938 -13.967 -9.789 1.00 72.25 211 PHE A O 1
ATOM 1657 N N . PRO A 1 212 ? 11.700 -15.608 -8.458 1.00 77.19 212 PRO A N 1
ATOM 1658 C CA . PRO A 1 212 ? 10.948 -16.657 -9.136 1.00 77.19 212 PRO A CA 1
ATOM 1659 C C . PRO A 1 212 ? 9.475 -16.616 -8.706 1.00 77.19 212 PRO A C 1
ATOM 1661 O O . PRO A 1 212 ? 9.167 -16.262 -7.575 1.00 77.19 212 PRO A O 1
ATOM 1664 N N . LEU A 1 213 ? 8.553 -17.059 -9.567 1.00 75.75 213 LEU A N 1
ATOM 1665 C CA . LEU A 1 213 ? 7.102 -17.003 -9.306 1.00 75.75 213 LEU A CA 1
ATOM 1666 C C . LEU A 1 213 ? 6.671 -17.636 -7.969 1.00 75.75 213 LEU A C 1
ATOM 1668 O O . LEU A 1 213 ? 5.696 -17.195 -7.367 1.00 75.75 213 LEU A O 1
ATOM 1672 N N . TRP A 1 214 ? 7.411 -18.625 -7.464 1.00 77.69 214 TRP A N 1
ATOM 1673 C CA . TRP A 1 214 ? 7.111 -19.262 -6.181 1.00 77.69 214 TRP A CA 1
ATOM 1674 C C . TRP A 1 214 ? 7.229 -18.310 -4.974 1.00 77.69 214 TRP A C 1
ATOM 1676 O O . TRP A 1 214 ? 6.500 -18.481 -3.999 1.00 77.69 214 TRP A O 1
ATOM 1686 N N . THR A 1 215 ? 8.044 -17.245 -5.037 1.00 79.19 215 THR A N 1
ATOM 1687 C CA . THR A 1 215 ? 8.084 -16.237 -3.956 1.00 79.19 215 THR A CA 1
ATOM 1688 C C . THR A 1 215 ? 6.758 -15.497 -3.816 1.00 79.19 215 THR A C 1
ATOM 1690 O O . THR A 1 215 ? 6.428 -15.046 -2.724 1.00 79.19 215 THR A O 1
ATOM 1693 N N . SER A 1 216 ? 5.961 -15.424 -4.888 1.00 79.38 216 SER A N 1
ATOM 1694 C CA . SER A 1 216 ? 4.610 -14.867 -4.838 1.00 79.38 216 SER A CA 1
ATOM 1695 C C . SER A 1 216 ? 3.696 -15.681 -3.926 1.00 79.38 216 SER A C 1
ATOM 1697 O O . SER A 1 216 ? 2.891 -15.097 -3.212 1.00 79.38 216 SER A O 1
ATOM 1699 N N . PHE A 1 217 ? 3.824 -17.012 -3.914 1.00 82.94 217 PHE A N 1
ATOM 1700 C CA . PHE A 1 217 ? 3.031 -17.874 -3.035 1.00 82.94 217 PHE A CA 1
ATOM 1701 C C . PHE A 1 217 ? 3.351 -17.604 -1.559 1.00 82.94 217 PHE A C 1
ATOM 1703 O O . PHE A 1 217 ? 2.447 -17.428 -0.747 1.00 82.94 217 PHE A O 1
ATOM 1710 N N . MET A 1 218 ? 4.641 -17.487 -1.237 1.00 78.56 218 MET A N 1
ATOM 1711 C CA . MET A 1 218 ? 5.124 -17.132 0.103 1.00 78.56 218 MET A CA 1
ATOM 1712 C C . MET A 1 218 ? 4.613 -15.750 0.543 1.00 78.56 218 MET A C 1
ATOM 1714 O O . MET A 1 218 ? 4.113 -15.603 1.656 1.00 78.56 218 MET A O 1
ATOM 1718 N N . ALA A 1 219 ? 4.652 -14.760 -0.355 1.00 81.50 219 ALA A N 1
ATOM 1719 C CA . ALA A 1 219 ? 4.134 -13.419 -0.092 1.00 81.50 219 ALA A CA 1
ATOM 1720 C C . ALA A 1 219 ? 2.608 -13.401 0.118 1.00 81.50 219 ALA A C 1
ATOM 1722 O O . ALA A 1 219 ? 2.126 -12.742 1.037 1.00 81.50 219 ALA A O 1
ATOM 1723 N N . TYR A 1 220 ? 1.845 -14.158 -0.679 1.00 84.69 220 TYR A N 1
ATOM 1724 C CA . TYR A 1 220 ? 0.396 -14.281 -0.495 1.00 84.69 220 TYR A CA 1
ATOM 1725 C C . TYR A 1 220 ? 0.028 -14.947 0.830 1.00 84.69 220 TYR A C 1
ATOM 1727 O O . TYR A 1 220 ? -0.957 -14.546 1.441 1.00 84.69 220 TYR A O 1
ATOM 1735 N N . LEU A 1 221 ? 0.812 -15.926 1.291 1.00 85.44 221 LEU A N 1
ATOM 1736 C CA . LEU A 1 221 ? 0.589 -16.614 2.566 1.00 85.44 221 LEU A CA 1
ATOM 1737 C C . LEU A 1 221 ? 0.919 -15.734 3.784 1.00 85.44 221 LEU A C 1
ATOM 1739 O O . LEU A 1 221 ? 0.346 -15.916 4.856 1.00 85.44 221 LEU A O 1
ATOM 1743 N N . LEU A 1 222 ? 1.823 -14.764 3.633 1.00 83.81 222 LEU A N 1
ATOM 1744 C CA . LEU A 1 222 ? 2.241 -13.899 4.735 1.00 83.81 222 LEU A CA 1
ATOM 1745 C C . LEU A 1 222 ? 1.100 -13.007 5.249 1.00 83.81 222 LEU A C 1
ATOM 1747 O O . LEU A 1 222 ? 1.064 -12.670 6.427 1.00 83.81 222 LEU A O 1
ATOM 1751 N N . TYR A 1 223 ? 0.148 -12.663 4.383 1.00 84.88 223 TYR A N 1
ATOM 1752 C CA . TYR A 1 223 ? -1.003 -11.835 4.727 1.00 84.88 223 TYR A CA 1
ATOM 1753 C C . TYR A 1 223 ? -2.054 -12.536 5.623 1.00 84.88 223 TYR A C 1
ATOM 1755 O O . TYR A 1 223 ? -2.393 -11.998 6.674 1.00 84.88 223 TYR A O 1
ATOM 1763 N N . PRO A 1 224 ? -2.564 -13.746 5.314 1.00 85.75 224 PRO A N 1
ATOM 1764 C CA . PRO A 1 224 ? -3.407 -14.475 6.263 1.00 85.75 224 PRO A CA 1
ATOM 1765 C C . PRO A 1 224 ? -2.642 -14.852 7.539 1.00 85.75 224 PRO A C 1
ATOM 1767 O O . PRO A 1 224 ? -3.236 -14.877 8.615 1.00 85.75 224 PRO A O 1
ATOM 1770 N N . LEU A 1 225 ? -1.326 -15.087 7.450 1.00 85.69 225 LEU A N 1
ATOM 1771 C CA . LEU A 1 225 ? -0.485 -15.329 8.621 1.00 85.69 225 LEU A CA 1
ATOM 1772 C C . LEU A 1 225 ? -0.389 -14.092 9.527 1.00 85.69 225 LEU A C 1
ATOM 1774 O O . LEU A 1 225 ? -0.458 -14.236 10.745 1.00 85.69 225 LEU A O 1
ATOM 1778 N N . SER A 1 226 ? -0.284 -12.881 8.969 1.00 85.38 226 SER A N 1
ATOM 1779 C CA . SER A 1 226 ? -0.285 -11.653 9.770 1.00 85.38 226 SER A CA 1
ATOM 1780 C C . SER A 1 226 ? -1.635 -11.419 10.449 1.00 85.38 226 SER A C 1
ATOM 1782 O O . SER A 1 226 ? -1.663 -11.095 11.631 1.00 85.38 226 SER A O 1
ATOM 1784 N N . LEU A 1 227 ? -2.757 -11.670 9.766 1.00 81.44 227 LEU A N 1
ATOM 1785 C CA . LEU A 1 227 ? -4.090 -11.599 10.381 1.00 81.44 227 LEU A CA 1
ATOM 1786 C C . LEU A 1 227 ? -4.245 -12.600 11.530 1.00 81.44 227 LEU A C 1
ATOM 1788 O O . LEU A 1 227 ? -4.788 -12.260 12.579 1.00 81.44 227 LEU A O 1
ATOM 1792 N N . PHE A 1 228 ? -3.738 -13.820 11.347 1.00 82.94 228 PHE A N 1
ATOM 1793 C CA . PHE A 1 228 ? -3.730 -14.836 12.393 1.00 82.94 228 PHE A CA 1
ATOM 1794 C C . PHE A 1 228 ? -2.867 -14.423 13.594 1.00 82.94 228 PHE A C 1
ATOM 1796 O O . PHE A 1 228 ? -3.281 -14.608 14.736 1.00 82.94 228 PHE A O 1
ATOM 1803 N N . LEU A 1 229 ? -1.701 -13.813 13.356 1.00 79.75 229 LEU A N 1
ATOM 1804 C CA . LEU A 1 229 ? -0.862 -13.270 14.425 1.00 79.75 229 LEU A CA 1
ATOM 1805 C C . LEU A 1 229 ? -1.571 -12.154 15.194 1.00 79.75 229 LEU A C 1
ATOM 1807 O O . LEU A 1 229 ? -1.564 -12.201 16.417 1.00 79.75 229 LEU A O 1
ATOM 1811 N N . VAL A 1 230 ? -2.217 -11.196 14.516 1.00 77.00 230 VAL A N 1
ATOM 1812 C CA . VAL A 1 230 ? -2.992 -10.137 15.196 1.00 77.00 230 VAL A CA 1
ATOM 1813 C C . VAL A 1 230 ? -4.087 -10.745 16.072 1.00 77.00 230 VAL A C 1
ATOM 1815 O O . VAL A 1 230 ? -4.241 -10.344 17.221 1.00 77.00 230 VAL A O 1
ATOM 1818 N N . TYR A 1 231 ? -4.798 -11.758 15.567 1.00 76.19 231 TYR A N 1
ATOM 1819 C CA . TYR A 1 231 ? -5.801 -12.472 16.354 1.00 76.19 231 TYR A CA 1
ATOM 1820 C C . TYR A 1 231 ? -5.196 -13.099 17.622 1.00 76.19 231 TYR A C 1
ATOM 1822 O O . TYR A 1 231 ? -5.726 -12.899 18.709 1.00 76.19 231 TYR A O 1
ATOM 1830 N N . ILE A 1 232 ? -4.059 -13.797 17.515 1.00 77.25 232 ILE A N 1
ATOM 1831 C CA . ILE A 1 232 ? -3.377 -14.388 18.679 1.00 77.25 232 ILE A CA 1
ATOM 1832 C C . ILE A 1 232 ? -2.893 -13.321 19.664 1.00 77.25 232 ILE A C 1
ATOM 1834 O O . ILE A 1 232 ? -3.069 -13.486 20.869 1.00 77.25 232 ILE A O 1
ATOM 1838 N N . PHE A 1 233 ? -2.265 -12.246 19.184 1.00 73.75 233 PHE A N 1
ATOM 1839 C CA . PHE A 1 233 ? -1.731 -11.200 20.058 1.00 73.75 233 PHE A CA 1
ATOM 1840 C C . PHE A 1 233 ? -2.842 -10.490 20.843 1.00 73.75 233 PHE A C 1
ATOM 1842 O O . PHE A 1 233 ? -2.664 -10.252 22.039 1.00 73.75 233 PHE A O 1
ATOM 1849 N N . ASN A 1 234 ? -3.996 -10.246 20.216 1.00 70.69 234 ASN A N 1
ATOM 1850 C CA . ASN A 1 234 ? -5.131 -9.598 20.873 1.00 70.69 234 ASN A CA 1
ATOM 1851 C C . ASN A 1 234 ? -5.908 -10.553 21.801 1.00 70.69 234 ASN A C 1
ATOM 1853 O O . ASN A 1 234 ? -6.321 -10.135 22.877 1.00 70.69 234 ASN A O 1
ATOM 1857 N N . ASP A 1 235 ? -6.087 -11.827 21.430 1.00 67.31 235 ASP A N 1
ATOM 1858 C CA . ASP A 1 235 ? -6.925 -12.784 22.182 1.00 67.31 235 ASP A CA 1
ATOM 1859 C C . ASP A 1 235 ? -6.157 -13.516 23.305 1.00 67.31 235 ASP A C 1
ATOM 1861 O O . ASP A 1 235 ? -6.709 -13.803 24.365 1.00 67.31 235 ASP A O 1
ATOM 1865 N N . VAL A 1 236 ? -4.864 -13.812 23.108 1.00 58.12 236 VAL A N 1
ATOM 1866 C CA . VAL A 1 236 ? -4.072 -14.662 24.025 1.00 58.12 236 VAL A CA 1
ATOM 1867 C C . VAL A 1 236 ? -3.131 -13.859 24.923 1.00 58.12 236 VAL A C 1
ATOM 1869 O O . VAL A 1 236 ? -2.887 -14.259 26.060 1.00 58.12 236 VAL A O 1
ATOM 1872 N N . LEU A 1 237 ? -2.579 -12.743 24.434 1.00 56.50 237 LEU A N 1
ATOM 1873 C CA . LEU A 1 237 ? -1.530 -11.999 25.146 1.00 56.50 237 LEU A CA 1
ATOM 1874 C C . LEU A 1 237 ? -2.021 -10.724 25.842 1.00 56.50 237 LEU A C 1
ATOM 1876 O O . LEU A 1 237 ? -1.245 -10.148 26.602 1.00 56.50 237 LEU A O 1
ATOM 1880 N N . ASN A 1 238 ? -3.284 -10.320 25.641 1.00 57.03 238 ASN A N 1
ATOM 1881 C CA . ASN A 1 238 ? -3.905 -9.150 26.283 1.00 57.03 238 ASN A CA 1
ATOM 1882 C C . ASN A 1 238 ? -3.013 -7.892 26.200 1.00 57.03 238 ASN A C 1
ATOM 1884 O O . ASN A 1 238 ? -2.896 -7.117 27.151 1.00 57.03 238 ASN A O 1
ATOM 1888 N N . TYR A 1 239 ? -2.307 -7.751 25.075 1.00 53.44 239 TYR A N 1
ATOM 1889 C CA . TYR A 1 239 ? -1.421 -6.627 24.818 1.00 53.44 239 TYR A CA 1
ATOM 1890 C C . TYR A 1 239 ? -2.298 -5.459 24.372 1.00 53.44 239 TYR A C 1
ATOM 1892 O O . TYR A 1 239 ? -2.781 -5.449 23.243 1.00 53.44 239 TYR A O 1
ATOM 1900 N N . VAL A 1 240 ? -2.545 -4.543 25.305 1.00 46.69 240 VAL A N 1
ATOM 1901 C CA . VAL A 1 240 ? -3.169 -3.239 25.062 1.00 46.69 240 VAL A CA 1
ATOM 1902 C C . VAL A 1 240 ? -2.128 -2.292 24.464 1.00 46.69 240 VAL A C 1
ATOM 1904 O O . VAL A 1 240 ? -1.013 -2.223 25.034 1.00 46.69 240 VAL A O 1
#

pLDDT: mean 76.21, std 14.13, range [29.67, 96.62]

Secondary structure (DSSP, 8-state):
---------HHHHHHHHHHHH-SS-SSS--HHHHHHHHHHHHHHHHHT-----HHHHHHHHHHHHHHHHHHHHHTT----HHHHHHHHHHHHHHHHHHHHHHHHHHHHHHHHHHHHT--HHHIIIIIHHHHHHHHHHHHHHHHHHT--HHHHHHHHHHHHHHHHHHHHHHHHHHHHHHHHHT-----HHHHHHHHHHHHHHHHHHHT-SS--THHHHHHHHHHHHHHHHHHHHHHHS---

InterPro domains:
  IPR002048 EF-hand domain [PS50222] (9-44)
  IPR004713 Calcium/proton exchanger [PTHR31503] (15-233)
  IPR004837 Sodium/calcium exchanger membrane region [PF01699] (88-231)
  IPR011992 EF-hand domain pair [SSF47473] (11-39)
  IPR018247 EF-Hand 1, calcium-binding site [PS00018] (22-34)

Nearest PDB structures (foldseek):
  3oe8-assembly2_C  TM=1.991E-01  e=9.160E+00  Homo sapiens

Foldseek 3Di:
DDDDPPPPPVVVVVVVVQVQQVPVPPSDHDPVSVVVSVVVVVVVVVVVDDPDDPVNVVVVLVVVLVVVVCVVVVVVDDPDPVSVVVVVVVVVVVVVVCVVCVVVVLVVLVVCCVVVVHPSCCCVQPVVCCVVCVVVVVVLVVQVVVPDPSSNVSSVCVVVVVVVCCVVVVVVVVVVCCVVVVNDDQCPQLVVLVVVLVVVVVVVCVVDPDDDPVVVVVNVVSSVVSVVSSVCCVPPVVRD